Protein AF-0000000074131878 (afdb_homodimer)

pLDDT: mean 90.94, std 12.81, range [36.72, 98.31]

Organism: Ligilactobacillus salivarius (strain UCC118) (NCBI:txid362948)

Solvent-accessible surface area (backbone atoms only — not comparable to full-atom values): 10719 Å² total; per-residue (Å²): 132,52,59,47,59,54,50,38,50,52,52,47,41,67,74,37,56,35,89,86,75,57,22,94,39,43,47,77,48,36,30,20,75,87,69,31,37,69,89,40,92,80,37,44,59,39,38,58,31,38,38,36,41,32,48,60,86,25,32,39,36,41,37,54,77,47,84,53,35,26,43,45,35,51,51,81,36,42,49,43,93,44,28,40,59,51,16,49,50,44,23,52,50,26,43,33,58,48,70,50,73,66,104,132,54,57,48,60,54,51,38,50,53,52,49,41,67,74,40,59,34,92,76,77,56,24,92,38,41,46,79,49,36,32,20,75,86,68,32,36,68,88,40,93,79,37,46,61,39,39,59,31,36,39,37,41,33,49,60,86,25,35,39,37,42,36,54,77,47,84,54,34,25,44,45,35,53,51,82,38,42,49,44,93,44,27,41,59,51,16,49,51,46,22,52,51,27,42,32,59,48,69,49,73,66,104

Structure (mmCIF, N/CA/C/O backbone):
data_AF-0000000074131878-model_v1
#
loop_
_entity.id
_entity.type
_entity.pdbx_description
1 polymer 'Uncharacterized protein'
#
loop_
_atom_site.group_PDB
_atom_site.id
_atom_site.type_symbol
_atom_site.label_atom_id
_atom_site.label_alt_id
_atom_site.label_comp_id
_atom_site.label_asym_id
_atom_site.label_entity_id
_atom_site.label_seq_id
_atom_site.pdbx_PDB_ins_code
_atom_site.Cartn_x
_atom_site.Cartn_y
_atom_site.Cartn_z
_atom_site.occupancy
_atom_site.B_iso_or_equiv
_atom_site.auth_seq_id
_atom_site.auth_comp_id
_atom_site.auth_asym_id
_atom_site.auth_atom_id
_atom_site.pdbx_PDB_model_num
ATOM 1 N N . MET A 1 1 ? -4.234 20.703 16.328 1 75.81 1 MET A N 1
ATOM 2 C CA . MET A 1 1 ? -4.664 19.422 16.859 1 75.81 1 MET A CA 1
ATOM 3 C C . MET A 1 1 ? -4.516 18.312 15.812 1 75.81 1 MET A C 1
ATOM 5 O O . MET A 1 1 ? -4.844 18.516 14.648 1 75.81 1 MET A O 1
ATOM 9 N N . ASN A 1 2 ? -3.721 17.297 16 1 92.19 2 ASN A N 1
ATOM 10 C CA . ASN A 1 2 ? -3.383 16.203 15.094 1 92.19 2 ASN A CA 1
ATOM 11 C C . ASN A 1 2 ? -4.41 15.078 15.164 1 92.19 2 ASN A C 1
ATOM 13 O O . ASN A 1 2 ? -4.062 13.93 15.453 1 92.19 2 ASN A O 1
ATOM 17 N N . GLU A 1 3 ? -5.703 15.508 14.93 1 94.94 3 GLU A N 1
ATOM 18 C CA . GLU A 1 3 ? -6.848 14.625 15.141 1 94.94 3 GLU A CA 1
ATOM 19 C C . GLU A 1 3 ? -6.809 13.43 14.195 1 94.94 3 GLU A C 1
ATOM 21 O O . GLU A 1 3 ? -7.238 12.336 14.555 1 94.94 3 GLU A O 1
ATOM 26 N N . ASN A 1 4 ? -6.359 13.617 13.047 1 96.44 4 ASN A N 1
ATOM 27 C CA . ASN A 1 4 ? -6.32 12.531 12.078 1 96.44 4 ASN A CA 1
ATOM 28 C C . ASN A 1 4 ? -5.332 11.445 12.5 1 96.44 4 ASN A C 1
ATOM 30 O O . ASN A 1 4 ? -5.645 10.25 12.43 1 96.44 4 ASN A O 1
ATOM 34 N N . PHE A 1 5 ? -4.168 11.844 13.016 1 95.75 5 PHE A N 1
ATOM 35 C CA . PHE A 1 5 ? -3.197 10.875 13.516 1 95.75 5 PHE A CA 1
ATOM 36 C C . PHE A 1 5 ? -3.74 10.148 14.742 1 95.75 5 PHE A C 1
ATOM 38 O O . PHE A 1 5 ? -3.604 8.93 14.852 1 95.75 5 PHE A O 1
ATOM 45 N N . LEU A 1 6 ? -4.359 10.922 15.586 1 95.06 6 LEU A N 1
ATOM 46 C CA . LEU A 1 6 ? -4.934 10.305 16.766 1 95.06 6 LEU A CA 1
ATOM 47 C C . LEU A 1 6 ? -5.984 9.266 16.391 1 95.06 6 LEU A C 1
ATOM 49 O O . LEU A 1 6 ? -6.016 8.172 16.953 1 95.06 6 LEU A O 1
ATOM 53 N N . SER A 1 7 ? -6.809 9.562 15.453 1 95.69 7 SER A N 1
ATOM 54 C CA . SER A 1 7 ? -7.836 8.648 14.977 1 95.69 7 SER A CA 1
ATOM 55 C C . SER A 1 7 ? -7.219 7.43 14.297 1 95.69 7 SER A C 1
ATOM 57 O O . SER A 1 7 ? -7.711 6.309 14.453 1 95.69 7 SER A O 1
ATOM 59 N N . MET A 1 8 ? -6.172 7.676 13.547 1 95.44 8 MET A N 1
ATOM 60 C CA . MET A 1 8 ? -5.445 6.586 12.898 1 95.44 8 MET A CA 1
ATOM 61 C C . MET A 1 8 ? -4.922 5.59 13.93 1 95.44 8 MET A C 1
ATOM 63 O O . MET A 1 8 ? -5.156 4.387 13.812 1 95.44 8 MET A O 1
ATOM 67 N N . PHE A 1 9 ? -4.312 6.082 14.969 1 92.38 9 PHE A N 1
ATOM 68 C CA . PHE A 1 9 ? -3.736 5.227 16 1 92.38 9 PHE A CA 1
ATOM 69 C C . PHE A 1 9 ? -4.828 4.48 16.75 1 92.38 9 PHE A C 1
ATOM 71 O O . PHE A 1 9 ? -4.66 3.312 17.109 1 92.38 9 PHE A O 1
ATOM 78 N N . LYS A 1 10 ? -5.879 5.145 17 1 92.81 10 LYS A N 1
ATOM 79 C CA . LYS A 1 10 ? -7 4.504 17.672 1 92.81 10 LYS A CA 1
ATOM 80 C C . LYS A 1 10 ? -7.531 3.324 16.859 1 92.81 10 LYS A C 1
ATOM 82 O O . LYS A 1 10 ? -7.793 2.254 17.406 1 92.81 10 LYS A O 1
ATOM 87 N N . GLU A 1 11 ? -7.711 3.502 15.594 1 93.88 11 GLU A N 1
ATOM 88 C CA . GLU A 1 11 ? -8.195 2.42 14.75 1 93.88 11 GLU A CA 1
ATOM 89 C C . GLU A 1 11 ? -7.18 1.287 14.656 1 93.88 11 GLU A C 1
ATOM 91 O O . GLU A 1 11 ? -7.543 0.112 14.75 1 93.88 11 GLU A O 1
ATOM 96 N N . LEU A 1 12 ? -5.887 1.618 14.469 1 92.25 12 LEU A N 1
ATOM 97 C CA . LEU A 1 12 ? -4.84 0.604 14.398 1 92.25 12 LEU A CA 1
ATOM 98 C C . LEU A 1 12 ? -4.754 -0.176 15.711 1 92.25 12 LEU A C 1
ATOM 100 O O . LEU A 1 12 ? -4.633 -1.403 15.695 1 92.25 12 LEU A O 1
ATOM 104 N N . ASN A 1 13 ? -4.902 0.505 16.797 1 87.88 13 ASN A N 1
ATOM 105 C CA . ASN A 1 13 ? -4.832 -0.141 18.094 1 87.88 13 ASN A CA 1
ATOM 106 C C . ASN A 1 13 ? -6.012 -1.08 18.328 1 87.88 13 ASN A C 1
ATOM 108 O O . ASN A 1 13 ? -5.875 -2.115 18.984 1 87.88 13 ASN A O 1
ATOM 112 N N . ARG A 1 14 ? -7.086 -0.711 17.828 1 87.69 14 ARG A N 1
ATOM 113 C CA . ARG A 1 14 ? -8.266 -1.57 17.922 1 87.69 14 ARG A CA 1
ATOM 114 C C . ARG A 1 14 ? -8.078 -2.852 17.125 1 87.69 14 ARG A C 1
ATOM 116 O O . ARG A 1 14 ? -8.469 -3.932 17.562 1 87.69 14 ARG A O 1
ATOM 123 N N . LYS A 1 15 ? -7.504 -2.727 16.062 1 86.25 15 LYS A N 1
ATOM 124 C CA . LYS A 1 15 ? -7.344 -3.861 15.156 1 86.25 15 LYS A CA 1
ATOM 125 C C . LYS A 1 15 ? -6.141 -4.711 15.547 1 86.25 15 LYS A C 1
ATOM 127 O O . LYS A 1 15 ? -6.145 -5.93 15.352 1 86.25 15 LYS A O 1
ATOM 132 N N . TYR A 1 16 ? -5.223 -3.986 15.938 1 81.31 16 TYR A N 1
ATOM 133 C CA . TYR A 1 16 ? -3.975 -4.641 16.312 1 81.31 16 TYR A CA 1
ATOM 134 C C . TYR A 1 16 ? -3.631 -4.367 17.766 1 81.31 16 TYR A C 1
ATOM 136 O O . TYR A 1 16 ? -2.684 -3.631 18.062 1 81.31 16 TYR A O 1
ATOM 144 N N . PRO A 1 17 ? -4.496 -5 18.625 1 71.19 17 PRO A N 1
ATOM 145 C CA . PRO A 1 17 ? -4.305 -4.684 20.047 1 71.19 17 PRO A CA 1
ATOM 146 C C . PRO A 1 17 ? -2.979 -5.207 20.594 1 71.19 17 PRO A C 1
ATOM 148 O O . PRO A 1 17 ? -2.457 -6.211 20.094 1 71.19 17 PRO A O 1
ATOM 151 N N . ASP A 1 18 ? -2.018 -4.57 21 1 56.44 18 ASP A N 1
ATOM 152 C CA . ASP A 1 18 ? -0.806 -5.047 21.656 1 56.44 18 ASP A CA 1
ATOM 153 C C . ASP A 1 18 ? -1.145 -5.938 22.844 1 56.44 18 ASP A C 1
ATOM 155 O O . ASP A 1 18 ? -1.856 -5.512 23.766 1 56.44 18 ASP A O 1
ATOM 159 N N . ASP A 1 19 ? -1.306 -7.199 22.844 1 45.91 19 ASP A N 1
ATOM 160 C CA . ASP A 1 19 ? -1.073 -7.754 24.188 1 45.91 19 ASP A CA 1
ATOM 161 C C . ASP A 1 19 ? 0.065 -7.023 24.891 1 45.91 19 ASP A C 1
ATOM 163 O O . ASP A 1 19 ? 0.106 -6.973 26.125 1 45.91 19 ASP A O 1
ATOM 167 N N . TYR A 1 20 ? 1.394 -6.949 24.438 1 36.72 20 TYR A N 1
ATOM 168 C CA . TYR A 1 20 ? 2.553 -6.371 25.109 1 36.72 20 TYR A CA 1
ATOM 169 C C . TYR A 1 20 ? 2.916 -5.023 24.5 1 36.72 20 TYR A C 1
ATOM 171 O O . TYR A 1 20 ? 4.07 -4.797 24.125 1 36.72 20 TYR A O 1
ATOM 179 N N . GLY A 1 21 ? 2.051 -4.012 24.297 1 42.84 21 GLY A N 1
ATOM 180 C CA . GLY A 1 21 ? 2.201 -2.594 24.016 1 42.84 21 GLY A CA 1
ATOM 181 C C . GLY A 1 21 ? 2.184 -2.268 22.547 1 42.84 21 GLY A C 1
ATOM 182 O O . GLY A 1 21 ? 1.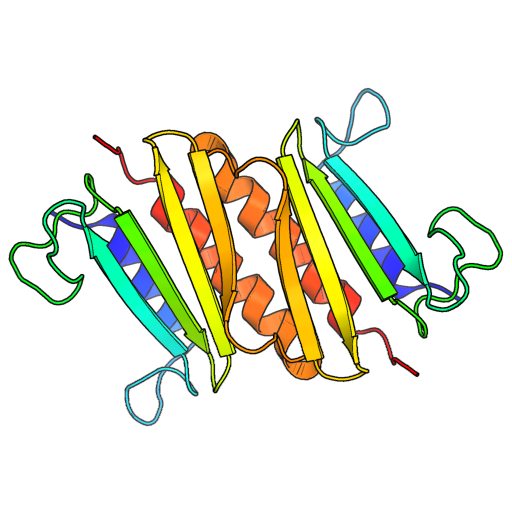524 -1.317 22.109 1 42.84 21 GLY A O 1
ATOM 183 N N . SER A 1 22 ? 3.318 -2.363 21.734 1 44.62 22 SER A N 1
ATOM 184 C CA . SER A 1 22 ? 3.475 -2.131 20.297 1 44.62 22 SER A CA 1
ATOM 185 C C . SER A 1 22 ? 2.801 -3.232 19.484 1 44.62 22 SER A C 1
ATOM 187 O O . SER A 1 22 ? 2.684 -4.367 19.953 1 44.62 22 SER A O 1
ATOM 189 N N . ILE A 1 23 ? 1.824 -3 18.641 1 50.06 23 ILE A N 1
ATOM 190 C CA . ILE A 1 23 ? 1.315 -3.965 17.672 1 50.06 23 ILE A CA 1
ATOM 191 C C . ILE A 1 23 ? 2.367 -5.043 17.422 1 50.06 23 ILE A C 1
ATOM 193 O O . ILE A 1 23 ? 3.561 -4.746 17.312 1 50.06 23 ILE A O 1
ATOM 197 N N . GLU A 1 24 ? 1.987 -6.469 17.438 1 56.16 24 GLU A N 1
ATOM 198 C CA . GLU A 1 24 ? 2.684 -7.641 16.906 1 56.16 24 GLU A CA 1
ATOM 199 C C . GLU A 1 24 ? 3.762 -7.242 15.906 1 56.16 24 GLU A C 1
ATOM 201 O O . GLU A 1 24 ? 3.93 -7.895 14.875 1 56.16 24 GLU A O 1
ATOM 206 N N . GLY A 1 25 ? 4.359 -6.027 16.328 1 75.69 25 GLY A N 1
ATOM 207 C CA . GLY A 1 25 ? 5.441 -5.637 15.445 1 75.69 25 GLY A CA 1
ATOM 208 C C . GLY A 1 25 ? 5.082 -4.465 14.547 1 75.69 25 GLY A C 1
ATOM 209 O O . GLY A 1 25 ? 5.809 -4.152 13.602 1 75.69 25 GLY A O 1
ATOM 210 N N . LEU A 1 26 ? 3.832 -3.775 14.898 1 90.31 26 LEU A N 1
ATOM 211 C CA . LEU A 1 26 ? 3.432 -2.623 14.102 1 90.31 26 LEU A CA 1
ATOM 212 C C . LEU A 1 26 ? 3.809 -1.321 14.797 1 90.31 26 LEU A C 1
ATOM 214 O O . LEU A 1 26 ? 3.488 -1.126 15.977 1 90.31 26 LEU A O 1
ATOM 218 N N . ARG A 1 27 ? 4.52 -0.474 14.18 1 90.5 27 ARG A N 1
ATOM 219 C CA . ARG A 1 27 ? 4.879 0.868 14.625 1 90.5 27 ARG A CA 1
ATOM 220 C C . ARG A 1 27 ? 4.789 1.87 13.477 1 90.5 27 ARG A C 1
ATOM 222 O O . ARG A 1 27 ? 5.148 1.557 12.344 1 90.5 27 ARG A O 1
ATOM 229 N N . ILE A 1 28 ? 4.219 3.004 13.789 1 92.56 28 ILE A N 1
ATOM 230 C CA . ILE A 1 28 ? 4.164 4.086 12.812 1 92.56 28 ILE A CA 1
ATOM 231 C C . ILE A 1 28 ? 4.949 5.289 13.336 1 92.56 28 ILE A C 1
ATOM 233 O O . ILE A 1 28 ? 4.785 5.691 14.492 1 92.56 28 ILE A O 1
ATOM 237 N N . ASP A 1 29 ? 5.824 5.773 12.508 1 94.69 29 ASP A N 1
ATOM 238 C CA . ASP A 1 29 ? 6.531 7.023 12.766 1 94.69 29 ASP A CA 1
ATOM 239 C C . ASP A 1 29 ? 6.23 8.062 11.688 1 94.69 29 ASP A C 1
ATOM 241 O O . ASP A 1 29 ? 6.18 7.73 10.5 1 94.69 29 ASP A O 1
ATOM 245 N N . ALA A 1 30 ? 5.996 9.273 12.18 1 97.38 30 ALA A N 1
ATOM 246 C CA . ALA A 1 30 ? 5.781 10.352 11.219 1 97.38 30 ALA A CA 1
ATOM 247 C C . ALA A 1 30 ? 6.609 11.586 11.586 1 97.38 30 ALA A C 1
ATOM 249 O O . ALA A 1 30 ? 6.895 11.82 12.758 1 97.38 30 ALA A O 1
ATOM 250 N N . VAL A 1 31 ? 7.02 12.281 10.617 1 98.19 31 VAL A N 1
ATOM 251 C CA . VAL A 1 31 ? 7.754 13.531 10.781 1 98.19 31 VAL A CA 1
ATOM 252 C C . VAL A 1 31 ? 7.082 14.641 9.969 1 98.19 31 VAL A C 1
ATOM 254 O O . VAL A 1 31 ? 6.59 14.391 8.859 1 98.19 31 VAL A O 1
ATOM 257 N N . ASP A 1 32 ? 7.027 15.812 10.5 1 98.06 32 ASP A N 1
ATOM 258 C CA . ASP A 1 32 ? 6.473 16.938 9.75 1 98.06 32 ASP A CA 1
ATOM 259 C C . ASP A 1 32 ? 7.578 17.734 9.07 1 98.06 32 ASP A C 1
ATOM 261 O O . ASP A 1 32 ? 8.758 17.406 9.188 1 98.06 32 ASP A 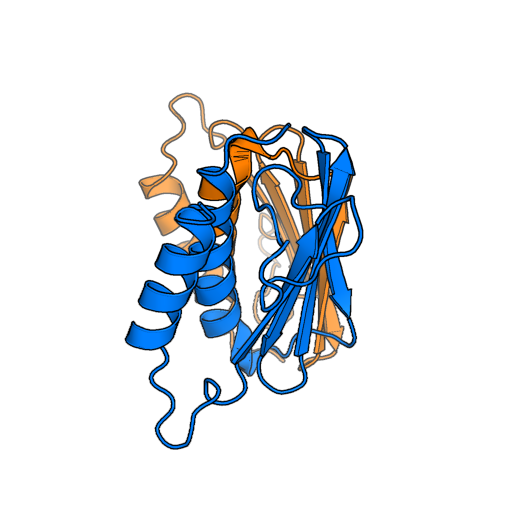O 1
ATOM 265 N N . LEU A 1 33 ? 7.262 18.766 8.273 1 97.94 33 LEU A N 1
ATOM 266 C CA . LEU A 1 33 ? 8.203 19.531 7.453 1 97.94 33 LEU A CA 1
ATOM 267 C C . LEU A 1 33 ? 9.18 20.312 8.328 1 97.94 33 LEU A C 1
ATOM 269 O O . LEU A 1 33 ? 10.211 20.781 7.84 1 97.94 33 LEU A O 1
ATOM 273 N N . LYS A 1 34 ? 8.93 20.484 9.57 1 98 34 LYS A N 1
ATOM 274 C CA . LYS A 1 34 ? 9.805 21.203 10.492 1 98 34 LYS A CA 1
ATOM 275 C C . LYS A 1 34 ? 10.734 20.234 11.234 1 98 34 LYS A C 1
ATOM 277 O O . LYS A 1 34 ? 11.578 20.672 12.023 1 98 34 LYS A O 1
ATOM 282 N N . GLY A 1 35 ? 10.531 18.953 11.117 1 97.44 35 GLY A N 1
ATOM 283 C CA . GLY A 1 35 ? 11.391 17.938 11.719 1 97.44 35 GLY A CA 1
ATOM 284 C C . GLY A 1 35 ? 10.852 17.406 13.031 1 97.44 35 GLY A C 1
ATOM 285 O O . GLY A 1 35 ? 11.555 16.688 13.75 1 97.44 35 GLY A O 1
ATOM 286 N N . ASN A 1 36 ? 9.625 17.734 13.352 1 98.06 36 ASN A N 1
ATOM 287 C CA . ASN A 1 36 ? 9.016 17.203 14.57 1 98.06 36 ASN A CA 1
ATOM 288 C C . ASN A 1 36 ? 8.422 15.812 14.328 1 98.06 36 ASN A C 1
ATOM 290 O O . ASN A 1 36 ? 7.742 15.586 13.328 1 98.06 36 ASN A O 1
ATOM 294 N N . TYR A 1 37 ? 8.695 14.961 15.25 1 97.06 37 TYR A N 1
ATOM 295 C CA . TYR A 1 37 ? 8.141 13.609 15.188 1 97.06 37 TYR A CA 1
ATOM 296 C C . TYR A 1 37 ? 6.73 13.57 15.773 1 97.06 37 TYR A C 1
ATOM 298 O O . TYR A 1 37 ? 6.348 14.461 16.531 1 97.06 37 TYR A O 1
ATOM 306 N N . ASP A 1 38 ? 5.949 12.484 15.391 1 94.56 38 ASP A N 1
ATOM 307 C CA . ASP A 1 38 ? 4.535 12.391 15.727 1 94.56 38 ASP A CA 1
ATOM 308 C C . ASP A 1 38 ? 4.34 12.25 17.234 1 94.56 38 ASP A C 1
ATOM 310 O O . ASP A 1 38 ? 3.238 12.477 17.75 1 94.56 38 ASP A O 1
ATOM 314 N N . ASP A 1 39 ? 5.336 11.891 17.953 1 91.31 39 ASP A N 1
ATOM 315 C CA . ASP A 1 39 ? 5.219 11.773 19.406 1 91.31 39 ASP A CA 1
ATOM 316 C C . ASP A 1 39 ? 5.703 13.047 20.094 1 91.31 39 ASP A C 1
ATOM 318 O O . ASP A 1 39 ? 5.664 13.141 21.328 1 91.31 39 ASP A O 1
ATOM 322 N N . ASP A 1 40 ? 6.125 14.008 19.297 1 93.56 40 ASP A N 1
ATOM 323 C CA . ASP A 1 40 ? 6.508 15.328 19.7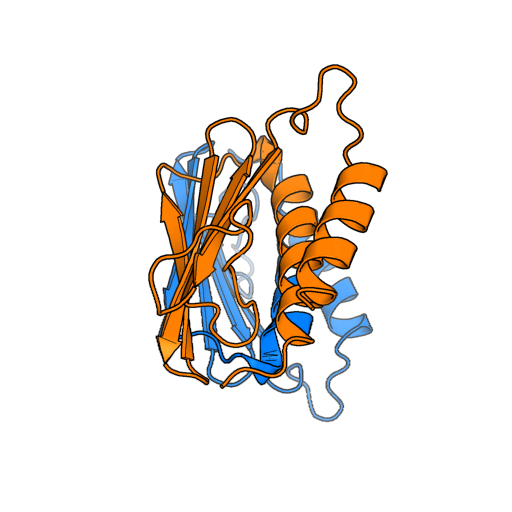97 1 93.56 40 ASP A CA 1
ATOM 324 C C . ASP A 1 40 ? 5.289 16.234 19.938 1 93.56 40 ASP A C 1
ATOM 326 O O . ASP A 1 40 ? 4.41 16.25 19.078 1 93.56 40 ASP A O 1
ATOM 330 N N . ASP A 1 41 ? 5.266 17.172 20.969 1 94.75 41 ASP A N 1
ATOM 331 C CA . ASP A 1 41 ? 4.188 18.125 21.203 1 94.75 41 ASP A CA 1
ATOM 332 C C . ASP A 1 41 ? 4.086 19.141 20.062 1 94.75 41 ASP A C 1
ATOM 334 O O . ASP A 1 41 ? 3.02 19.703 19.828 1 94.75 41 ASP A O 1
ATOM 338 N N . LYS A 1 42 ? 5.176 19.328 19.422 1 97.38 42 LYS A N 1
ATOM 339 C CA . LYS A 1 42 ? 5.219 20.359 18.391 1 97.38 42 LYS A CA 1
ATOM 340 C C . LYS A 1 42 ? 4.824 19.781 17.031 1 97.38 42 LYS A C 1
ATOM 342 O O . LYS A 1 42 ? 4.723 20.531 16.047 1 97.38 42 LYS A O 1
ATOM 347 N N . PHE A 1 43 ? 4.555 18.5 16.906 1 97.38 43 PHE A N 1
ATOM 348 C CA . PHE A 1 43 ? 4.156 17.875 15.648 1 97.38 43 PHE A CA 1
ATOM 349 C C . PHE A 1 43 ? 2.877 18.5 15.109 1 97.38 43 PHE A C 1
ATOM 351 O O . PHE A 1 43 ? 1.926 18.734 15.859 1 97.38 43 PHE A O 1
ATOM 358 N N . ASP A 1 44 ? 2.873 18.797 13.797 1 97.81 44 ASP A N 1
ATOM 359 C CA . ASP A 1 44 ? 1.737 19.359 13.07 1 97.81 44 ASP A CA 1
ATOM 360 C C . ASP A 1 44 ? 1.378 18.5 11.867 1 97.81 44 ASP A C 1
ATOM 362 O O . ASP A 1 44 ? 2.084 18.516 10.852 1 97.81 44 ASP A O 1
ATOM 366 N N . GLU A 1 45 ? 0.328 17.734 11.891 1 97.88 45 GLU A N 1
ATOM 367 C CA . GLU A 1 45 ? -0.028 16.812 10.82 1 97.88 45 GLU A CA 1
ATOM 368 C C . GLU A 1 45 ? -0.287 17.547 9.508 1 97.88 45 GLU A C 1
ATOM 370 O O . GLU A 1 45 ? -0.192 16.953 8.43 1 97.88 45 GLU A O 1
ATOM 375 N N . THR A 1 46 ? -0.729 18.875 9.562 1 97.94 46 THR A N 1
ATOM 376 C CA . THR A 1 46 ? -0.978 19.609 8.336 1 97.94 46 THR A CA 1
ATOM 377 C C . THR A 1 46 ? 0.321 19.828 7.562 1 97.94 46 THR A C 1
ATOM 379 O O . THR A 1 46 ? 0.296 20.172 6.379 1 97.94 46 THR A O 1
ATOM 382 N N . LEU A 1 47 ? 1.477 19.594 8.211 1 98.12 47 LEU A N 1
ATOM 383 C CA . LEU A 1 47 ? 2.801 19.719 7.613 1 98.12 47 LEU A CA 1
ATOM 384 C C . LEU A 1 47 ? 3.449 18.344 7.449 1 98.12 47 LEU A C 1
ATOM 386 O O . LEU A 1 47 ? 4.676 18.234 7.453 1 98.12 47 LEU A O 1
ATOM 390 N N . LEU A 1 48 ? 2.662 17.297 7.395 1 98.31 48 LEU A N 1
ATOM 391 C CA . LEU A 1 48 ? 3.197 15.945 7.285 1 98.31 48 LEU A CA 1
ATOM 392 C C . LEU A 1 48 ? 4.203 15.852 6.141 1 98.31 48 LEU A C 1
ATOM 394 O O . LEU A 1 48 ? 3.918 16.281 5.023 1 98.31 48 LEU A O 1
ATOM 398 N N . ASP A 1 49 ? 5.34 15.297 6.426 1 98.31 49 ASP A N 1
ATOM 399 C CA . ASP A 1 49 ? 6.422 15.164 5.453 1 98.31 49 ASP A CA 1
ATOM 400 C C . ASP A 1 49 ? 6.668 13.703 5.094 1 98.31 49 ASP A C 1
ATOM 402 O O . ASP A 1 49 ? 6.824 13.367 3.92 1 98.31 49 ASP A O 1
ATOM 406 N N . LYS A 1 50 ? 6.719 12.898 6.039 1 97.88 50 LYS A N 1
ATOM 407 C CA . LYS A 1 50 ? 7.074 11.492 5.863 1 97.88 50 LYS A CA 1
ATOM 408 C C . LYS A 1 50 ? 6.379 10.609 6.895 1 97.88 50 LYS A C 1
ATOM 410 O O . LYS A 1 50 ? 6.273 10.984 8.062 1 97.88 50 LYS A O 1
ATOM 415 N N . LEU A 1 51 ? 5.906 9.492 6.418 1 97.5 51 LEU A N 1
ATOM 416 C CA . LEU A 1 51 ? 5.348 8.445 7.262 1 97.5 51 LEU A CA 1
ATOM 417 C C . LEU A 1 51 ? 6.074 7.121 7.039 1 97.5 51 LEU A C 1
ATOM 419 O O . LEU A 1 51 ? 6.309 6.723 5.895 1 97.5 51 LEU A O 1
ATOM 423 N N . ARG A 1 52 ? 6.512 6.457 8.125 1 95.88 52 ARG A N 1
ATOM 424 C CA . ARG A 1 52 ? 7.102 5.121 8.086 1 95.88 52 ARG A CA 1
ATOM 425 C C . ARG A 1 52 ? 6.238 4.117 8.844 1 95.88 52 ARG A C 1
ATOM 427 O O . ARG A 1 52 ? 5.848 4.363 9.984 1 95.88 52 ARG A O 1
ATOM 434 N N . ILE A 1 53 ? 5.91 3.072 8.172 1 94.88 53 ILE A N 1
ATOM 435 C CA . ILE A 1 53 ? 5.152 1.966 8.742 1 94.88 53 ILE A CA 1
ATOM 436 C C . ILE A 1 53 ? 6.078 0.774 8.977 1 94.88 53 ILE A C 1
ATOM 438 O O . ILE A 1 53 ? 6.656 0.233 8.031 1 94.88 53 ILE A O 1
ATOM 442 N N . TYR A 1 54 ? 6.258 0.461 10.203 1 93 54 TYR A N 1
ATOM 443 C CA . TYR A 1 54 ? 6.988 -0.739 10.594 1 93 54 TYR A CA 1
ATOM 444 C C . TYR A 1 54 ? 6.031 -1.875 10.938 1 93 54 TYR A C 1
ATOM 446 O O . TYR A 1 54 ? 5.156 -1.724 11.797 1 93 54 TYR A O 1
ATOM 454 N N . TYR A 1 55 ? 6.156 -2.945 10.281 1 91.81 55 TYR A N 1
ATOM 455 C CA . TYR A 1 55 ? 5.398 -4.156 10.578 1 91.81 55 TYR A CA 1
ATOM 456 C C . TYR A 1 55 ? 6.305 -5.379 10.57 1 91.81 55 TYR A C 1
ATOM 458 O O . TYR A 1 55 ? 6.801 -5.785 9.516 1 91.81 55 TYR A O 1
ATOM 466 N N . LYS A 1 56 ? 6.441 -5.918 11.805 1 88.56 56 LYS A N 1
ATOM 467 C CA . LYS A 1 56 ? 7.469 -6.941 11.992 1 88.56 56 LYS A CA 1
ATOM 468 C C . LYS A 1 56 ? 8.836 -6.441 11.523 1 88.56 56 LYS A C 1
ATOM 470 O O . LYS A 1 56 ? 9.344 -5.441 12.031 1 88.56 56 LYS A O 1
ATOM 475 N N . GLU A 1 57 ? 9.562 -6.922 10.609 1 88 57 GLU A N 1
ATOM 476 C CA . GLU A 1 57 ? 10.875 -6.473 10.141 1 88 57 GLU A CA 1
ATOM 477 C C . GLU A 1 57 ? 10.758 -5.734 8.812 1 88 57 GLU A C 1
ATOM 479 O O . GLU A 1 57 ? 11.766 -5.379 8.203 1 88 57 GLU A O 1
ATOM 484 N N . GLN A 1 58 ? 9.516 -5.457 8.461 1 93.12 58 GLN A N 1
ATOM 485 C CA . GLN A 1 58 ? 9.258 -4.781 7.191 1 93.12 58 GLN A CA 1
ATOM 486 C C . GLN A 1 58 ? 9.039 -3.285 7.402 1 93.12 58 GLN A C 1
ATOM 488 O O . GLN A 1 58 ? 8.516 -2.869 8.438 1 93.12 58 GLN A O 1
ATOM 493 N N . ILE A 1 59 ? 9.508 -2.473 6.406 1 95.31 59 ILE A N 1
ATOM 494 C CA . ILE A 1 59 ? 9.344 -1.026 6.5 1 95.31 59 ILE A CA 1
ATOM 495 C C . ILE A 1 59 ? 8.766 -0.488 5.195 1 95.31 59 ILE A C 1
ATOM 497 O O . ILE A 1 59 ? 9.312 -0.736 4.117 1 95.31 59 ILE A O 1
ATOM 501 N N . ILE A 1 60 ? 7.648 0.209 5.277 1 96.56 60 ILE A N 1
ATOM 502 C CA . ILE A 1 60 ? 7.09 0.957 4.16 1 96.56 60 ILE A CA 1
ATOM 503 C C . ILE A 1 60 ? 7.129 2.453 4.465 1 96.56 60 ILE A C 1
ATOM 505 O O . ILE A 1 60 ? 6.734 2.881 5.551 1 96.56 60 ILE A O 1
ATOM 509 N N . THR A 1 61 ? 7.637 3.178 3.496 1 96.94 61 THR A N 1
ATOM 510 C CA . THR A 1 61 ? 7.73 4.621 3.674 1 96.94 61 THR A CA 1
ATOM 511 C C . THR A 1 61 ? 6.852 5.348 2.658 1 96.94 61 THR A C 1
ATOM 513 O O . THR A 1 61 ? 6.82 4.98 1.481 1 96.94 61 THR A O 1
ATOM 516 N N . ILE A 1 62 ? 6.094 6.293 3.098 1 97.25 62 ILE A N 1
ATOM 517 C CA . ILE A 1 62 ? 5.344 7.238 2.275 1 97.25 62 ILE A CA 1
ATOM 518 C C . ILE A 1 62 ? 5.887 8.648 2.484 1 97.25 62 ILE A C 1
ATOM 520 O O . ILE A 1 62 ? 5.844 9.18 3.598 1 97.25 62 ILE A O 1
ATOM 524 N N . THR A 1 63 ? 6.422 9.195 1.412 1 97.81 63 THR A N 1
ATOM 525 C CA . THR A 1 63 ? 7.172 10.438 1.541 1 97.81 63 THR A CA 1
ATOM 526 C C . THR A 1 63 ? 6.562 11.531 0.665 1 97.81 63 THR A C 1
ATOM 528 O O . THR A 1 63 ? 6.246 11.297 -0.501 1 97.81 63 THR A O 1
ATOM 531 N N . ARG A 1 64 ? 6.508 12.688 1.195 1 97.62 64 ARG A N 1
ATOM 532 C CA . ARG A 1 64 ? 6.008 13.867 0.493 1 97.62 64 ARG A CA 1
ATOM 533 C C . ARG A 1 64 ? 7.066 14.438 -0.446 1 97.62 64 ARG A C 1
ATOM 535 O O . ARG A 1 64 ? 8.172 14.766 -0.015 1 97.62 64 ARG A O 1
ATOM 542 N N . TYR A 1 65 ? 6.812 14.484 -1.704 1 96.56 65 TYR A N 1
ATOM 543 C CA . TYR A 1 65 ? 7.637 15.219 -2.664 1 96.56 65 TYR A CA 1
ATOM 544 C C . TYR A 1 65 ? 7.215 16.672 -2.748 1 96.56 65 TYR A C 1
ATOM 546 O O . TYR A 1 65 ? 8.047 17.578 -2.652 1 96.56 65 TYR A O 1
ATOM 554 N N . ASP A 1 66 ? 5.938 16.859 -2.809 1 94.31 66 ASP A N 1
ATOM 555 C CA . ASP A 1 66 ? 5.273 18.141 -2.629 1 94.31 66 ASP A CA 1
ATOM 556 C C . ASP A 1 66 ? 3.848 17.953 -2.113 1 94.31 66 ASP A C 1
ATOM 558 O O . ASP A 1 66 ? 3.463 16.859 -1.712 1 94.31 66 ASP A O 1
ATOM 562 N N . ARG A 1 67 ? 3.119 19.031 -2.035 1 94 67 ARG A N 1
ATOM 563 C CA . ARG A 1 67 ? 1.826 19 -1.359 1 94 67 ARG A CA 1
ATOM 564 C C . ARG A 1 67 ? 0.927 17.922 -1.966 1 94 67 ARG A C 1
ATOM 566 O O . ARG A 1 67 ? 0.203 17.234 -1.246 1 94 67 ARG A O 1
ATOM 573 N N . ASP A 1 68 ? 0.963 17.703 -3.273 1 95.12 68 ASP A N 1
ATOM 574 C CA . ASP A 1 68 ? 0.01 16.859 -3.977 1 95.12 68 ASP A CA 1
ATOM 575 C C . ASP A 1 68 ? 0.656 15.539 -4.391 1 95.12 68 ASP A C 1
ATOM 577 O O . ASP A 1 68 ? -0.041 14.578 -4.723 1 95.12 68 ASP A O 1
ATOM 581 N N . ASN A 1 69 ? 2.002 15.469 -4.41 1 96.75 69 ASN A N 1
ATOM 582 C CA . ASN A 1 69 ? 2.73 14.328 -4.949 1 96.75 69 ASN A CA 1
ATOM 583 C C . ASN A 1 69 ? 3.518 13.602 -3.859 1 96.75 69 ASN A C 1
ATOM 585 O O . ASN A 1 69 ? 4.309 14.219 -3.146 1 96.75 69 ASN A O 1
ATOM 589 N N . TRP A 1 70 ? 3.305 12.312 -3.82 1 97.62 70 TRP A N 1
ATOM 590 C CA . TRP A 1 70 ? 3.908 11.492 -2.775 1 97.62 70 TRP A CA 1
ATOM 591 C C . TRP A 1 70 ? 4.539 10.234 -3.363 1 97.62 70 TRP A C 1
ATOM 593 O O . TRP A 1 70 ? 4.191 9.82 -4.473 1 97.62 70 TRP A O 1
ATOM 603 N N . GLU A 1 71 ? 5.492 9.664 -2.6 1 96.88 71 GLU A N 1
ATOM 604 C CA . GLU A 1 71 ? 6.176 8.438 -3 1 96.88 71 GLU A CA 1
ATOM 605 C C . GLU A 1 71 ? 5.969 7.328 -1.972 1 96.88 71 GLU A C 1
ATOM 607 O O . GLU A 1 71 ? 5.965 7.586 -0.767 1 96.88 71 GLU A O 1
ATOM 612 N N . ILE A 1 72 ? 5.77 6.117 -2.455 1 96.62 72 ILE A N 1
ATOM 613 C CA . ILE A 1 72 ? 5.711 4.941 -1.594 1 96.62 72 ILE A CA 1
ATOM 614 C C . ILE A 1 72 ? 6.836 3.973 -1.967 1 96.62 72 ILE A C 1
ATOM 616 O O . ILE A 1 72 ? 7.074 3.717 -3.148 1 96.62 72 ILE A O 1
ATOM 620 N N . GLU A 1 73 ? 7.559 3.51 -0.956 1 94.44 73 GLU A N 1
ATOM 621 C CA . GLU A 1 73 ? 8.625 2.529 -1.152 1 94.44 73 GLU A CA 1
ATOM 622 C C . GLU A 1 73 ? 8.797 1.646 0.08 1 94.44 73 GLU A C 1
ATOM 624 O O . GLU A 1 73 ? 8.453 2.051 1.193 1 94.44 73 GLU A O 1
ATOM 629 N N . ASP A 1 74 ? 9.195 0.5 -0.158 1 92.12 74 ASP A N 1
ATOM 630 C CA . ASP A 1 74 ? 9.602 -0.341 0.963 1 92.12 74 ASP A CA 1
ATOM 631 C C . ASP A 1 74 ? 11.109 -0.263 1.188 1 92.12 74 ASP A C 1
ATOM 633 O O . ASP A 1 74 ? 11.852 0.177 0.308 1 92.12 74 ASP A O 1
ATOM 637 N N . TYR A 1 75 ? 11.312 -0.529 2.553 1 83.31 75 TYR A N 1
ATOM 638 C CA . TYR A 1 75 ? 12.727 -0.671 2.898 1 83.31 75 TYR A CA 1
ATOM 639 C C . TYR A 1 75 ? 13.023 -2.078 3.402 1 83.31 75 TYR A C 1
ATOM 641 O O . TYR A 1 75 ? 12.445 -2.523 4.398 1 83.31 75 TYR A O 1
ATOM 649 N N . ALA A 1 76 ? 13.625 -3.043 2.65 1 81.94 76 ALA A N 1
ATOM 650 C CA . ALA A 1 76 ? 14.102 -4.371 3.035 1 81.94 76 ALA A CA 1
ATOM 651 C C . ALA A 1 76 ? 13.102 -5.449 2.629 1 81.94 76 ALA A C 1
ATOM 653 O O . ALA A 1 76 ? 12.898 -6.422 3.357 1 81.94 76 ALA A O 1
ATOM 654 N N . TYR A 1 77 ? 12.281 -5.215 1.734 1 91.5 77 TYR A N 1
ATOM 655 C CA . TYR A 1 77 ? 11.383 -6.176 1.11 1 91.5 77 TYR A CA 1
ATOM 656 C C . TYR A 1 77 ? 10.133 -6.383 1.961 1 91.5 77 TYR A C 1
ATOM 658 O O . TYR A 1 77 ? 10.18 -6.25 3.186 1 91.5 77 TYR A O 1
ATOM 666 N N . LEU A 1 78 ? 9.062 -6.684 1.326 1 96.5 78 LEU A N 1
ATOM 667 C CA . LEU A 1 78 ? 7.812 -7.141 1.93 1 96.5 78 LEU A CA 1
ATOM 668 C C . LEU A 1 78 ? 7.719 -8.664 1.899 1 96.5 78 LEU A C 1
ATOM 670 O O . LEU A 1 78 ? 8.039 -9.289 0.886 1 96.5 78 LEU A O 1
ATOM 674 N N . LYS A 1 79 ? 7.359 -9.203 3.021 1 96 79 LYS A N 1
ATOM 675 C CA . LYS A 1 79 ? 7.18 -10.656 3.078 1 96 79 LYS A CA 1
ATOM 676 C C . LYS A 1 79 ? 5.824 -11.062 2.512 1 96 79 LYS A C 1
ATOM 678 O O . LYS A 1 79 ? 4.793 -10.508 2.895 1 96 79 LYS A O 1
ATOM 683 N N . PHE A 1 80 ? 5.855 -12.047 1.698 1 96.44 80 PHE A N 1
ATOM 684 C CA . PHE A 1 80 ? 4.648 -12.508 1.022 1 96.44 80 PHE A CA 1
ATOM 685 C C . PHE A 1 80 ? 3.59 -12.93 2.033 1 96.44 80 PHE A C 1
ATOM 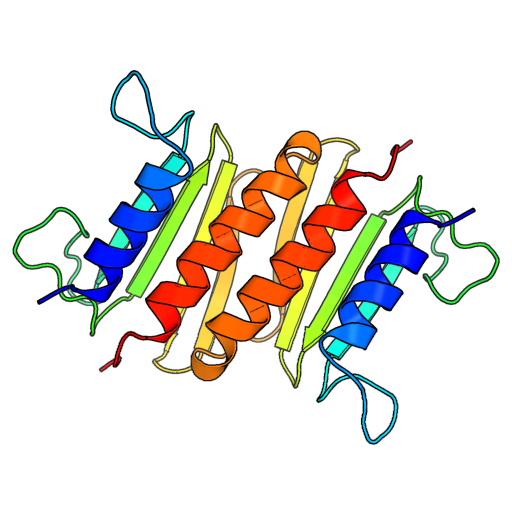687 O O . PHE A 1 80 ? 2.408 -12.617 1.871 1 96.44 80 PHE A O 1
ATOM 694 N N . GLU A 1 81 ? 4.02 -13.602 3.061 1 94.69 81 GLU A N 1
ATOM 695 C CA . GLU A 1 81 ? 3.109 -14.141 4.07 1 94.69 81 GLU A CA 1
ATOM 696 C C . GLU A 1 81 ? 2.369 -13.023 4.797 1 94.69 81 GLU A C 1
ATOM 698 O O . GLU A 1 81 ? 1.336 -13.258 5.426 1 94.69 81 GLU A O 1
ATOM 703 N N . ASP A 1 82 ? 2.83 -11.82 4.656 1 94.12 82 ASP A N 1
ATOM 704 C CA . ASP A 1 82 ? 2.252 -10.711 5.406 1 94.12 82 ASP A CA 1
ATOM 705 C C . ASP A 1 82 ? 1.459 -9.781 4.488 1 94.12 82 ASP A C 1
ATOM 707 O O . ASP A 1 82 ? 0.961 -8.742 4.93 1 94.12 82 ASP A O 1
ATOM 711 N N . PHE A 1 83 ? 1.279 -10.055 3.219 1 96.25 83 PHE A N 1
ATOM 712 C CA . PHE A 1 83 ? 0.629 -9.195 2.234 1 96.25 83 PHE A CA 1
ATOM 713 C C . PHE A 1 83 ? -0.761 -8.789 2.707 1 96.25 83 PHE A C 1
ATOM 715 O O . PHE A 1 83 ? -1.129 -7.613 2.625 1 96.25 83 PHE A O 1
ATOM 722 N N . ARG A 1 84 ? -1.447 -9.703 3.213 1 95.38 84 ARG A N 1
ATOM 723 C CA . ARG A 1 84 ? -2.816 -9.414 3.627 1 95.38 84 ARG A CA 1
ATOM 724 C C . ARG A 1 84 ? -2.842 -8.359 4.727 1 95.38 84 ARG A C 1
ATOM 726 O O . ARG A 1 84 ? -3.592 -7.383 4.637 1 95.38 84 ARG A O 1
ATOM 733 N N . GLU A 1 85 ? -2.039 -8.539 5.672 1 94.38 85 GLU A N 1
ATOM 734 C CA . GLU A 1 85 ? -2.012 -7.609 6.801 1 94.38 85 GLU A CA 1
ATOM 735 C C . GLU A 1 85 ? -1.437 -6.258 6.391 1 94.38 85 GLU A C 1
ATOM 737 O O . GLU A 1 85 ? -1.951 -5.211 6.789 1 94.38 85 GLU A O 1
ATOM 742 N N . ILE A 1 86 ? -0.418 -6.297 5.578 1 94.94 86 ILE A N 1
ATOM 743 C CA . ILE A 1 86 ? 0.184 -5.059 5.098 1 94.94 86 ILE A CA 1
ATOM 744 C C . ILE A 1 86 ? -0.84 -4.266 4.293 1 94.94 86 ILE A C 1
ATOM 746 O O . ILE A 1 86 ? -0.956 -3.049 4.449 1 94.94 86 ILE A O 1
ATOM 750 N N . GLY A 1 87 ? -1.574 -4.941 3.453 1 96.44 87 GLY A N 1
ATOM 751 C CA . GLY A 1 87 ? -2.631 -4.277 2.705 1 96.44 87 GLY A CA 1
ATOM 752 C C . GLY A 1 87 ? -3.656 -3.6 3.594 1 96.44 87 GLY A C 1
ATOM 753 O O . GLY A 1 87 ? -4.078 -2.475 3.318 1 96.44 87 GLY A O 1
ATOM 754 N N . LYS A 1 88 ? -4.059 -4.203 4.672 1 95.94 88 LYS A N 1
ATOM 755 C CA . LYS A 1 88 ? -5.008 -3.633 5.617 1 95.94 88 LYS A CA 1
ATOM 756 C C . LYS A 1 88 ? -4.43 -2.395 6.301 1 95.94 88 LYS A C 1
ATOM 758 O O . LYS A 1 88 ? -5.117 -1.382 6.445 1 95.94 88 LYS A O 1
ATOM 763 N N . ILE A 1 89 ? -3.217 -2.572 6.723 1 95.31 89 ILE A N 1
ATOM 764 C CA . ILE A 1 89 ? -2.549 -1.484 7.43 1 95.31 89 ILE A CA 1
ATOM 765 C C . ILE A 1 89 ? -2.441 -0.264 6.52 1 95.31 89 ILE A C 1
ATOM 767 O O . ILE A 1 89 ? -2.809 0.846 6.91 1 95.31 89 ILE A O 1
ATOM 771 N N . LEU A 1 90 ? -2.016 -0.466 5.293 1 97.44 90 LEU A N 1
ATOM 772 C CA . LEU A 1 90 ? -1.904 0.624 4.328 1 97.44 90 LEU A CA 1
ATOM 773 C C . LEU A 1 90 ? -3.258 1.292 4.105 1 97.44 90 LEU A C 1
ATOM 775 O O . LEU A 1 90 ? -3.342 2.52 4.027 1 97.44 90 LEU A O 1
ATOM 779 N N . SER A 1 91 ? -4.234 0.483 4.055 1 97.38 91 SER A N 1
ATOM 780 C CA . SER A 1 91 ? -5.574 1.015 3.832 1 97.38 91 SER A CA 1
ATOM 781 C C . SER A 1 91 ? -6.008 1.92 4.98 1 97.38 91 SER A C 1
ATOM 783 O O . SER A 1 91 ? -6.562 2.996 4.75 1 97.38 91 SER A O 1
ATOM 785 N N . ILE A 1 92 ? -5.789 1.517 6.164 1 96.88 92 ILE A N 1
ATOM 786 C CA . ILE A 1 92 ? -6.152 2.309 7.332 1 96.88 92 ILE A CA 1
ATOM 787 C C . ILE A 1 92 ? -5.336 3.6 7.359 1 96.88 92 ILE A C 1
ATOM 789 O O . ILE A 1 92 ? -5.887 4.688 7.535 1 96.88 92 ILE A O 1
ATOM 793 N N . VAL A 1 93 ? -4.035 3.471 7.156 1 97.19 93 VAL A N 1
ATOM 794 C CA . VAL A 1 93 ? -3.131 4.613 7.227 1 97.19 93 VAL A CA 1
ATOM 795 C C . VAL A 1 93 ? -3.506 5.637 6.156 1 97.19 93 VAL A C 1
ATOM 797 O O . VAL A 1 93 ? -3.736 6.809 6.461 1 97.19 93 VAL A O 1
ATOM 800 N N . MET A 1 94 ? -3.65 5.207 4.949 1 97.81 94 MET A N 1
ATOM 801 C CA . MET A 1 94 ? -3.926 6.102 3.828 1 97.81 94 MET A CA 1
ATOM 802 C C . MET A 1 94 ? -5.312 6.727 3.957 1 97.81 94 MET A C 1
ATOM 804 O O . MET A 1 94 ? -5.527 7.863 3.537 1 97.81 94 MET A O 1
ATOM 808 N N . LYS A 1 95 ? -6.223 5.996 4.508 1 97.56 95 LYS A N 1
ATOM 809 C CA . LYS A 1 95 ? -7.551 6.531 4.793 1 97.56 95 LYS A CA 1
ATOM 810 C C . LYS A 1 95 ? -7.465 7.746 5.711 1 97.56 95 LYS A C 1
ATOM 812 O O . LYS A 1 95 ? -8.062 8.789 5.426 1 97.56 95 LYS A O 1
ATOM 817 N N . HIS A 1 96 ? -6.781 7.68 6.754 1 97.38 96 HIS A N 1
ATOM 818 C CA . HIS A 1 96 ? -6.746 8.75 7.746 1 97.38 96 HIS A CA 1
ATOM 819 C C . HIS A 1 96 ? -5.875 9.906 7.277 1 97.38 96 HIS A C 1
ATOM 821 O O . HIS A 1 96 ? -6.219 11.07 7.488 1 97.38 96 HIS A O 1
ATOM 827 N N . ILE A 1 97 ? -4.723 9.586 6.625 1 96.75 97 ILE A N 1
ATOM 828 C CA . ILE A 1 97 ? -3.834 10.633 6.129 1 96.75 97 ILE A CA 1
ATOM 829 C C . ILE A 1 97 ? -4.559 11.469 5.078 1 96.75 97 ILE A C 1
ATOM 831 O O . ILE A 1 97 ? -4.375 12.688 5.012 1 96.75 97 ILE A O 1
ATOM 835 N N . SER A 1 98 ? -5.406 10.867 4.332 1 96.5 98 SER A N 1
ATOM 836 C CA . SER A 1 98 ? -6.098 11.555 3.244 1 96.5 98 SER A CA 1
ATOM 837 C C . SER A 1 98 ? -7.051 12.617 3.779 1 96.5 98 SER A C 1
ATOM 839 O O . SER A 1 98 ? -7.531 13.461 3.023 1 96.5 98 SER A O 1
ATOM 841 N N . ARG A 1 99 ? -7.359 12.625 5.035 1 96.69 99 ARG A N 1
ATOM 842 C CA . ARG A 1 99 ? -8.305 13.547 5.652 1 96.69 99 ARG A CA 1
ATOM 843 C C . ARG A 1 99 ? -7.594 14.812 6.129 1 96.69 99 ARG A C 1
ATOM 845 O O . ARG A 1 99 ? -8.242 15.781 6.523 1 96.69 99 ARG A O 1
ATOM 852 N N . ILE A 1 100 ? -6.242 14.75 6.125 1 97.19 100 ILE A N 1
ATOM 853 C CA . ILE A 1 100 ? -5.457 15.883 6.594 1 97.19 100 ILE A CA 1
ATOM 854 C C . ILE A 1 100 ? -5.547 17.031 5.582 1 97.19 100 ILE A C 1
ATOM 856 O O . ILE A 1 100 ? -5.391 16.812 4.379 1 97.19 100 ILE A O 1
ATOM 860 N N . GLU A 1 101 ? -5.895 18.219 6.07 1 95.81 101 GLU A N 1
ATOM 861 C CA . GLU A 1 101 ? -5.77 19.406 5.242 1 95.81 101 GLU A CA 1
ATOM 862 C C . GLU A 1 101 ? -4.328 19.906 5.203 1 95.81 101 GLU A C 1
ATOM 864 O O . GLU A 1 101 ? -3.924 20.719 6.035 1 95.81 101 GLU A O 1
ATOM 869 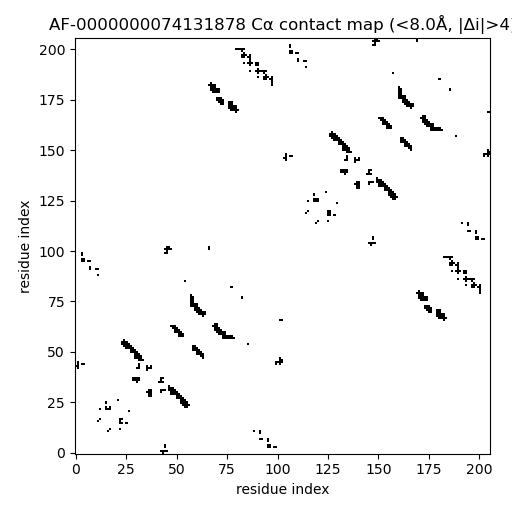N N . LEU A 1 102 ? -3.594 19.484 4.18 1 95.69 102 LEU A N 1
ATOM 870 C CA . LEU A 1 102 ? -2.166 19.766 4.105 1 95.69 102 LEU A CA 1
ATOM 871 C C . LEU A 1 102 ? -1.927 21.234 3.754 1 95.69 102 LEU A C 1
ATOM 873 O O . LEU A 1 102 ? -2.641 21.797 2.922 1 95.69 102 LEU A O 1
ATOM 87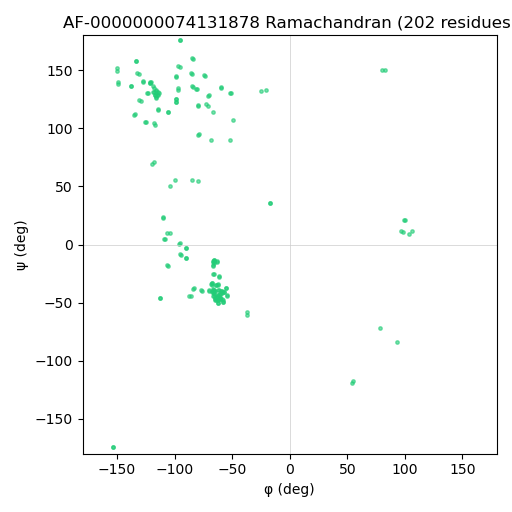7 N N . ASP A 1 103 ? -0.875 21.766 4.324 1 90.25 103 ASP A N 1
ATOM 878 C CA . ASP A 1 103 ? -0.412 23.109 4 1 90.25 103 ASP A CA 1
ATOM 879 C C . ASP A 1 103 ? 0.548 23.094 2.814 1 90.25 103 ASP A C 1
ATOM 881 O O . ASP A 1 103 ? 1.273 22.109 2.613 1 90.25 103 ASP A O 1
ATOM 885 N N . MET B 1 1 ? -5.496 -23.109 -12.672 1 74.81 1 MET B N 1
ATOM 886 C CA . MET B 1 1 ? -6.566 -22.125 -12.742 1 74.81 1 MET B CA 1
ATOM 887 C C . MET B 1 1 ? -6.23 -20.906 -11.898 1 74.81 1 MET B C 1
ATOM 889 O O . MET B 1 1 ? -5.715 -21.031 -10.789 1 74.81 1 MET B O 1
ATOM 893 N N . ASN B 1 2 ? -6.148 -19.734 -12.438 1 91.75 2 ASN B N 1
ATOM 894 C CA . ASN B 1 2 ? -5.77 -18.453 -11.828 1 91.75 2 ASN B CA 1
ATOM 895 C C . ASN B 1 2 ? -6.93 -17.844 -11.047 1 91.75 2 ASN B C 1
ATOM 897 O O . ASN B 1 2 ? -7.332 -16.719 -11.32 1 91.75 2 ASN B O 1
ATOM 901 N N . GLU B 1 3 ? -7.445 -18.703 -10.094 1 94.69 3 GLU B N 1
ATOM 902 C CA . GLU B 1 3 ? -8.672 -18.391 -9.375 1 94.69 3 GLU B CA 1
ATOM 903 C C . GLU B 1 3 ? -8.5 -17.141 -8.508 1 94.69 3 GLU B C 1
ATOM 905 O O . GLU B 1 3 ? -9.445 -16.359 -8.328 1 94.69 3 GLU B O 1
ATOM 910 N N . ASN B 1 4 ? -7.387 -16.969 -7.984 1 96.44 4 ASN B N 1
ATOM 911 C CA . ASN B 1 4 ? -7.164 -15.805 -7.121 1 96.44 4 ASN B CA 1
ATOM 912 C C . ASN B 1 4 ? -7.215 -14.5 -7.91 1 96.44 4 ASN B C 1
ATOM 914 O O . ASN B 1 4 ? -7.848 -13.531 -7.473 1 96.44 4 ASN B O 1
ATOM 918 N N . PHE B 1 5 ? -6.645 -14.469 -9.102 1 95.5 5 PHE B N 1
ATOM 919 C CA . PHE B 1 5 ? -6.711 -13.289 -9.953 1 95.5 5 PHE B CA 1
ATOM 920 C C . PHE B 1 5 ? -8.141 -13.023 -10.406 1 95.5 5 PHE B C 1
ATOM 922 O O . PHE B 1 5 ? -8.602 -11.883 -10.391 1 95.5 5 PHE B O 1
ATOM 929 N N . LEU B 1 6 ? -8.797 -14.094 -10.75 1 94.62 6 LEU B N 1
ATOM 930 C CA . LEU B 1 6 ? -10.188 -13.938 -11.164 1 94.62 6 LEU B CA 1
ATOM 931 C C . LEU B 1 6 ? -11.031 -13.352 -10.039 1 94.62 6 LEU B C 1
ATOM 933 O O . LEU B 1 6 ? -11.852 -12.461 -10.273 1 94.62 6 LEU B O 1
ATOM 937 N N . SER B 1 7 ? -10.836 -13.812 -8.859 1 95.25 7 SER B N 1
ATOM 938 C CA . SER B 1 7 ? -11.547 -13.305 -7.688 1 95.25 7 SER B CA 1
ATOM 939 C C . SER B 1 7 ? -11.188 -11.852 -7.398 1 95.25 7 SER B C 1
ATOM 941 O O . SER B 1 7 ? -12.047 -11.055 -7.02 1 95.25 7 SER B O 1
ATOM 943 N N . MET B 1 8 ? -9.922 -11.555 -7.562 1 95.19 8 MET B N 1
ATOM 944 C CA . MET B 1 8 ? -9.453 -10.188 -7.387 1 95.19 8 MET B CA 1
ATOM 945 C C . MET B 1 8 ? -10.18 -9.234 -8.336 1 95.19 8 MET B C 1
ATOM 947 O O . MET B 1 8 ? -10.727 -8.219 -7.91 1 95.19 8 MET B O 1
ATOM 951 N N . PHE B 1 9 ? -10.258 -9.602 -9.57 1 91.94 9 PHE B N 1
ATOM 952 C CA . PHE B 1 9 ? -10.898 -8.758 -10.578 1 91.94 9 PHE B CA 1
ATOM 953 C C . PHE B 1 9 ? -12.391 -8.633 -10.305 1 91.94 9 PHE B C 1
ATOM 955 O O . PHE B 1 9 ? -12.977 -7.566 -10.492 1 91.94 9 PHE B O 1
ATOM 962 N N . LYS B 1 10 ? -12.961 -9.688 -9.906 1 92.38 10 LYS B N 1
ATOM 963 C CA . LYS B 1 10 ? -14.383 -9.656 -9.578 1 92.38 10 LYS B CA 1
ATOM 964 C C . LYS B 1 10 ? -14.664 -8.672 -8.445 1 92.38 10 LYS B C 1
ATOM 966 O O . LYS B 1 10 ? -15.617 -7.887 -8.516 1 92.38 10 LYS B O 1
ATOM 971 N N . GLU B 1 11 ? -13.883 -8.703 -7.438 1 93.5 11 GLU B N 1
ATOM 972 C CA . GLU B 1 11 ? -14.07 -7.781 -6.324 1 93.5 11 GLU B CA 1
ATOM 973 C C . GLU B 1 11 ? -13.789 -6.34 -6.75 1 93.5 11 GLU B C 1
ATOM 975 O O . GLU B 1 11 ? -14.547 -5.43 -6.398 1 93.5 11 GLU B O 1
ATOM 980 N N . LEU B 1 12 ? -12.703 -6.105 -7.5 1 91.88 12 LEU B N 1
ATOM 981 C CA . LEU B 1 12 ? -12.375 -4.766 -7.973 1 91.88 12 LEU B CA 1
ATOM 982 C C . LEU B 1 12 ? -13.469 -4.227 -8.883 1 91.88 12 LEU B C 1
ATOM 984 O O . LEU B 1 12 ? -13.867 -3.064 -8.766 1 91.88 12 LEU B O 1
ATOM 988 N N . ASN B 1 13 ? -14.008 -5.07 -9.703 1 87.38 13 ASN B N 1
ATOM 989 C CA . ASN B 1 13 ? -15.07 -4.66 -10.617 1 87.38 13 ASN B CA 1
ATOM 990 C C . ASN B 1 13 ? -16.344 -4.305 -9.875 1 87.38 13 ASN B C 1
ATOM 992 O O . ASN B 1 13 ? -17.094 -3.414 -10.289 1 87.38 13 ASN B O 1
ATOM 996 N N . ARG B 1 14 ? -16.562 -4.98 -8.859 1 87.5 14 ARG B N 1
ATOM 997 C CA . ARG B 1 14 ? -17.734 -4.676 -8.039 1 87.5 14 ARG B CA 1
ATOM 998 C C . ARG B 1 14 ? -17.594 -3.311 -7.375 1 87.5 14 ARG B C 1
ATOM 1000 O O . ARG B 1 14 ? -18.562 -2.555 -7.285 1 87.5 14 ARG B O 1
ATOM 1007 N N . LYS B 1 15 ? -16.469 -3.035 -6.984 1 85.5 15 LYS B N 1
ATOM 1008 C CA . LYS B 1 15 ? -16.234 -1.797 -6.254 1 85.5 15 LYS B CA 1
ATOM 1009 C C . LYS B 1 15 ? -16.031 -0.623 -7.211 1 85.5 15 LYS B C 1
ATOM 1011 O O . LYS B 1 15 ? -16.375 0.514 -6.883 1 85.5 15 LYS B O 1
ATOM 1016 N N . TYR B 1 16 ? -15.391 -0.95 -8.18 1 80.19 16 TYR B N 1
ATOM 1017 C CA . TYR B 1 16 ? -15.078 0.068 -9.18 1 80.19 16 TYR B CA 1
ATOM 1018 C C . TYR B 1 16 ? -15.688 -0.281 -10.523 1 80.19 16 TYR B C 1
ATOM 1020 O O . TYR B 1 16 ? -14.977 -0.625 -11.469 1 80.19 16 TYR B O 1
ATOM 1028 N N . PRO B 1 17 ? -17.062 -0.139 -10.508 1 70.81 17 PRO B N 1
ATOM 1029 C CA . PRO B 1 17 ? -17.75 -0.579 -11.734 1 70.81 17 PRO B CA 1
ATOM 1030 C C . PRO B 1 17 ? -17.453 0.328 -12.93 1 70.81 17 PRO B C 1
ATOM 1032 O O . PRO B 1 17 ? -17.266 1.535 -12.758 1 70.81 17 PRO B O 1
ATOM 1035 N N . ASP B 1 18 ? -16.688 0.373 -13.758 1 55.34 18 ASP B N 1
ATOM 1036 C CA . ASP B 1 18 ? -16.578 1.204 -14.953 1 55.34 18 ASP B CA 1
ATOM 1037 C C . ASP B 1 18 ? -17.875 1.219 -15.742 1 55.34 18 ASP B C 1
ATOM 1039 O O . ASP B 1 18 ? -18.438 0.163 -16.062 1 55.34 18 ASP B O 1
ATOM 1043 N N . ASP B 1 19 ? -18.625 2.287 -15.742 1 45.09 19 ASP B N 1
ATOM 1044 C CA . ASP B 1 19 ? -19.469 2.477 -16.922 1 45.09 19 ASP B CA 1
ATOM 1045 C C . ASP B 1 19 ? -18.75 2.031 -18.188 1 45.09 19 ASP B C 1
ATOM 1047 O O . ASP B 1 19 ? -19.406 1.729 -19.188 1 45.09 19 ASP B O 1
ATOM 1051 N N . TYR B 1 20 ? -17.484 2.623 -18.578 1 36.84 20 TYR B N 1
ATOM 1052 C CA . TYR B 1 20 ? -16.844 2.395 -19.875 1 36.84 20 TYR B CA 1
ATOM 1053 C C . TYR B 1 20 ? -15.742 1.346 -19.75 1 36.84 20 TYR B C 1
ATOM 1055 O O . TYR B 1 20 ? -14.562 1.685 -19.625 1 36.84 20 TYR B O 1
ATOM 1063 N N . GLY B 1 21 ? -15.883 0.174 -19.297 1 43.22 21 GLY B N 1
ATOM 1064 C CA . GLY B 1 21 ? -15.117 -1.061 -19.328 1 43.22 21 GLY B CA 1
ATOM 1065 C C . GLY B 1 21 ? -13.961 -1.071 -18.344 1 43.22 21 GLY B C 1
ATOM 1066 O O . GLY B 1 21 ? -13.625 -2.119 -17.797 1 43.22 21 GLY B O 1
ATOM 1067 N N . SER B 1 22 ? -12.844 -0.269 -18.609 1 45.75 22 SER B N 1
ATOM 1068 C CA . SER B 1 22 ? -11.688 -0.129 -17.719 1 45.75 22 SER B CA 1
ATOM 1069 C C . SER B 1 22 ? -12.023 0.699 -16.484 1 45.75 22 SER B C 1
ATOM 1071 O O . SER B 1 22 ? -12.883 1.584 -16.547 1 45.75 22 SER B O 1
ATOM 1073 N N . ILE B 1 23 ? -11.938 0.304 -15.234 1 49.91 23 ILE B N 1
ATOM 1074 C CA . ILE B 1 23 ? -12.078 1.026 -13.977 1 49.91 23 ILE B CA 1
ATOM 1075 C C . ILE B 1 23 ? -11.758 2.504 -14.188 1 49.91 23 ILE B C 1
ATOM 1077 O O . ILE B 1 23 ? -10.875 2.846 -14.977 1 49.91 23 ILE B O 1
ATOM 1081 N N . GLU B 1 24 ? -12.641 3.57 -13.672 1 57.91 24 GLU B N 1
ATOM 1082 C CA . GLU B 1 24 ? -12.406 4.996 -13.469 1 57.91 24 GLU B CA 1
ATOM 1083 C C . GLU B 1 24 ? -10.906 5.309 -13.461 1 57.91 24 GLU B C 1
ATOM 1085 O O . GLU B 1 24 ? -10.445 6.156 -12.695 1 57.91 24 GLU B O 1
ATOM 1090 N N . GLY B 1 25 ? -10.242 4.48 -14.375 1 75 25 GLY B N 1
ATOM 1091 C CA . GLY B 1 25 ? -8.812 4.723 -14.438 1 75 25 GLY B CA 1
ATOM 1092 C C . GLY B 1 25 ? -7.996 3.664 -13.719 1 75 25 GLY B C 1
ATOM 1093 O O . GLY B 1 25 ? -6.785 3.822 -13.539 1 75 25 GLY B O 1
ATOM 1094 N N . LEU B 1 26 ? -8.766 2.523 -13.289 1 90 26 LEU B N 1
ATOM 1095 C CA . LEU B 1 26 ? -8.047 1.445 -12.609 1 90 26 LEU B CA 1
ATOM 1096 C C . LEU B 1 26 ? -7.742 0.307 -13.578 1 90 26 LEU B C 1
ATOM 1098 O O . LEU B 1 26 ? -8.633 -0.17 -14.289 1 90 26 LEU B O 1
ATOM 1102 N N . ARG B 1 27 ? -6.535 -0.077 -13.711 1 90.06 27 ARG B N 1
ATOM 1103 C CA . ARG B 1 27 ? -6.062 -1.221 -14.484 1 90.06 27 ARG B CA 1
ATOM 1104 C C . ARG B 1 27 ? -4.992 -1.992 -13.727 1 90.06 27 ARG B C 1
ATOM 1106 O O . ARG B 1 27 ? -4.145 -1.395 -13.055 1 90.06 27 ARG B O 1
ATOM 1113 N N . ILE B 1 28 ? -5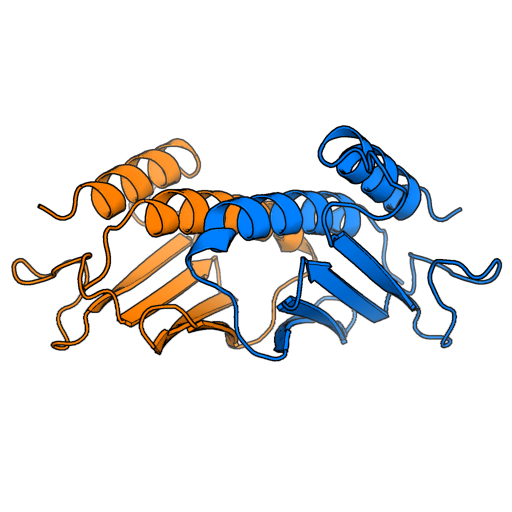.125 -3.305 -13.766 1 92.25 28 ILE B N 1
ATOM 1114 C CA . ILE B 1 28 ? -4.102 -4.156 -13.164 1 92.25 28 ILE B CA 1
ATOM 1115 C C . ILE B 1 28 ? -3.453 -5.016 -14.25 1 92.25 28 ILE B C 1
ATOM 1117 O O . ILE B 1 28 ? -4.145 -5.609 -15.078 1 92.25 28 ILE B O 1
ATOM 1121 N N . ASP B 1 29 ? -2.152 -4.973 -14.266 1 94.25 29 ASP B N 1
ATOM 1122 C CA . ASP B 1 29 ? -1.365 -5.863 -15.109 1 94.25 29 ASP B CA 1
ATOM 1123 C C . ASP B 1 29 ? -0.462 -6.762 -14.273 1 94.25 29 ASP B C 1
ATOM 1125 O O . ASP B 1 29 ? 0.143 -6.305 -13.297 1 94.25 29 ASP B O 1
ATOM 1129 N N . ALA B 1 30 ? -0.471 -8.047 -14.656 1 97.19 30 ALA B N 1
ATOM 1130 C CA . ALA B 1 30 ? 0.433 -8.969 -13.969 1 97.19 30 ALA B CA 1
ATOM 1131 C C . ALA B 1 30 ? 1.219 -9.812 -14.969 1 97.19 30 ALA B C 1
ATOM 1133 O O . ALA B 1 30 ? 0.736 -10.094 -16.078 1 97.19 30 ALA B O 1
ATOM 1134 N N . VAL B 1 31 ? 2.395 -10.133 -14.625 1 98.12 31 VAL B N 1
ATOM 1135 C CA . VAL B 1 31 ? 3.262 -11 -15.422 1 98.12 31 VAL B CA 1
ATOM 1136 C C . VAL B 1 31 ? 3.791 -12.141 -14.555 1 98.12 31 VAL B C 1
ATOM 1138 O O . VAL B 1 31 ? 4.105 -11.945 -13.375 1 98.12 31 VAL B O 1
ATOM 1141 N N . ASP B 1 32 ? 3.859 -13.312 -15.094 1 98 32 ASP B N 1
ATOM 1142 C CA . ASP B 1 32 ? 4.426 -14.438 -14.359 1 98 32 ASP B CA 1
ATOM 1143 C C . ASP B 1 32 ? 5.906 -14.625 -14.695 1 98 32 ASP B C 1
ATOM 1145 O O . ASP B 1 32 ? 6.465 -13.875 -15.5 1 98 32 ASP B O 1
ATOM 1149 N N . LEU B 1 33 ? 6.617 -15.562 -14.062 1 97.94 33 LEU B N 1
ATOM 1150 C CA . LEU B 1 33 ? 8.055 -15.75 -14.172 1 97.94 33 LEU B CA 1
ATOM 1151 C C . LEU B 1 33 ? 8.43 -16.203 -15.578 1 97.94 33 LEU B C 1
ATOM 1153 O O . LEU B 1 33 ? 9.609 -16.172 -15.961 1 97.94 33 LEU B O 1
ATOM 1157 N N . LYS B 1 34 ? 7.539 -16.641 -16.375 1 97.94 34 LYS B N 1
ATOM 1158 C CA . LYS B 1 34 ? 7.789 -17.094 -17.75 1 97.94 34 LYS B CA 1
ATOM 1159 C C . LYS B 1 34 ? 7.527 -15.984 -18.75 1 97.94 34 LYS B C 1
ATOM 1161 O O . LYS B 1 34 ? 7.723 -16.172 -19.953 1 97.94 34 LYS B O 1
ATOM 1166 N N . GLY B 1 35 ? 6.969 -14.875 -18.312 1 97.31 35 GLY B N 1
ATOM 1167 C CA . GLY B 1 35 ? 6.746 -13.711 -19.156 1 97.31 35 GLY B CA 1
ATOM 1168 C C . GLY B 1 35 ? 5.332 -13.641 -19.719 1 97.31 35 GLY B C 1
ATOM 1169 O O . GLY B 1 35 ? 5.047 -12.836 -20.594 1 97.31 35 GLY B O 1
ATOM 1170 N N . ASN B 1 36 ? 4.441 -14.461 -19.203 1 98 36 ASN B N 1
ATOM 1171 C CA . ASN B 1 36 ? 3.047 -14.398 -19.641 1 98 36 ASN B CA 1
ATOM 1172 C C . ASN B 1 36 ? 2.27 -13.336 -18.859 1 98 36 ASN B C 1
ATOM 1174 O O . ASN B 1 36 ? 2.404 -13.234 -17.641 1 98 36 ASN B O 1
ATOM 1178 N N . TYR B 1 37 ? 1.503 -12.617 -19.578 1 96.75 37 TYR B N 1
ATOM 1179 C CA . TYR B 1 37 ? 0.655 -11.602 -18.969 1 96.75 37 TYR B CA 1
ATOM 1180 C C . TYR B 1 37 ? -0.657 -12.211 -18.484 1 96.75 37 TYR B C 1
ATOM 1182 O O . TYR B 1 37 ? -1.058 -13.281 -18.938 1 96.75 37 TYR B O 1
ATOM 1190 N N . ASP B 1 38 ? -1.342 -11.461 -17.531 1 94.25 38 ASP B N 1
ATOM 1191 C CA . ASP B 1 38 ? -2.52 -11.984 -16.844 1 94.25 38 ASP B CA 1
ATOM 1192 C C . ASP B 1 38 ? -3.682 -12.164 -17.812 1 94.25 38 ASP B C 1
ATOM 1194 O O . ASP B 1 38 ? -4.645 -12.875 -17.516 1 94.25 38 ASP B O 1
ATOM 1198 N N . ASP B 1 39 ? -3.645 -11.539 -18.938 1 90.94 39 ASP B N 1
ATOM 1199 C CA . ASP B 1 39 ? -4.707 -11.703 -19.938 1 90.94 39 ASP B CA 1
ATOM 1200 C C . ASP B 1 39 ? -4.344 -12.766 -20.969 1 90.94 39 ASP B C 1
ATOM 1202 O O . ASP B 1 39 ? -5.121 -13.047 -21.875 1 90.94 39 ASP B O 1
ATOM 1206 N N . ASP B 1 40 ? -3.174 -13.359 -20.781 1 93 40 ASP B N 1
ATOM 1207 C CA . ASP B 1 40 ? -2.736 -14.477 -21.609 1 93 40 ASP B CA 1
ATOM 1208 C C . ASP B 1 40 ? -3.264 -15.805 -21.062 1 93 40 ASP B C 1
ATOM 1210 O O . ASP B 1 40 ? -3.285 -16.016 -19.859 1 93 40 ASP B O 1
ATOM 1214 N N . ASP B 1 41 ? -3.566 -16.828 -21.984 1 94.31 41 ASP B N 1
ATOM 1215 C CA . ASP B 1 41 ? -4.047 -18.156 -21.609 1 94.31 41 ASP B CA 1
ATOM 1216 C C . ASP B 1 41 ? -2.975 -18.938 -20.844 1 94.31 41 ASP B C 1
ATOM 1218 O O . ASP B 1 41 ? -3.289 -19.828 -20.062 1 94.31 41 ASP B O 1
ATOM 1222 N N . LYS B 1 42 ? -1.77 -18.578 -21.094 1 97.25 42 LYS B N 1
ATOM 1223 C CA . LYS B 1 42 ? -0.667 -19.344 -20.516 1 97.25 42 LYS B CA 1
ATOM 1224 C C . LYS B 1 42 ? -0.263 -18.781 -19.156 1 97.25 42 LYS B C 1
ATOM 1226 O O . LYS B 1 42 ? 0.596 -19.344 -18.469 1 97.25 42 LYS B O 1
ATOM 1231 N N . PHE B 1 43 ? -0.865 -17.703 -18.688 1 97.19 43 PHE B N 1
ATOM 1232 C CA . PHE B 1 43 ? -0.551 -17.094 -17.391 1 97.19 43 PHE B CA 1
ATOM 1233 C C . PHE B 1 43 ? -0.782 -18.094 -16.266 1 97.19 43 PHE B C 1
ATOM 1235 O O . PHE B 1 43 ? -1.802 -18.781 -16.234 1 97.19 43 PHE B O 1
ATOM 1242 N N . ASP B 1 44 ? 0.18 -18.156 -15.328 1 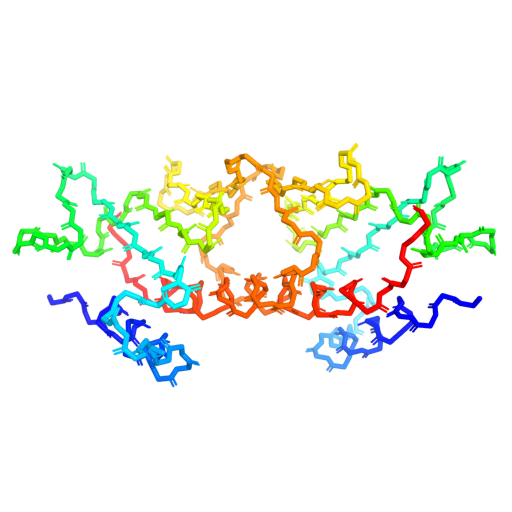97.69 44 ASP B N 1
ATOM 1243 C CA . ASP B 1 44 ? 0.137 -19 -14.133 1 97.69 44 ASP B CA 1
ATOM 1244 C C . ASP B 1 44 ? 0.353 -18.172 -12.867 1 97.69 44 ASP B C 1
ATOM 1246 O O . ASP B 1 44 ? 1.476 -17.75 -12.578 1 97.69 44 ASP B O 1
ATOM 1250 N N . GLU B 1 45 ? -0.654 -17.891 -12.078 1 97.88 45 GLU B N 1
ATOM 1251 C CA . GLU B 1 45 ? -0.555 -17.031 -10.914 1 97.88 45 GLU B CA 1
ATOM 1252 C C . GLU B 1 45 ? 0.42 -17.594 -9.883 1 97.88 45 GLU B C 1
ATOM 1254 O O . GLU B 1 45 ? 0.953 -16.859 -9.055 1 97.88 45 GLU B O 1
ATOM 1259 N N . THR B 1 46 ? 0.609 -18.984 -9.844 1 97.94 46 THR B N 1
ATOM 1260 C CA . THR B 1 46 ? 1.538 -19.562 -8.883 1 97.94 46 THR B CA 1
ATOM 1261 C C . THR B 1 46 ? 2.971 -19.141 -9.188 1 97.94 46 THR B C 1
ATOM 1263 O O . THR B 1 46 ? 3.859 -19.281 -8.344 1 97.94 46 THR B O 1
ATOM 1266 N N . LEU B 1 47 ? 3.217 -18.562 -10.398 1 98.06 47 LEU B N 1
ATOM 1267 C CA . LEU B 1 47 ? 4.516 -18.062 -10.828 1 98.06 47 LEU B CA 1
ATOM 1268 C C . LEU B 1 47 ? 4.508 -16.531 -10.906 1 98.06 47 LEU B C 1
ATOM 1270 O O . LEU B 1 47 ? 5.258 -15.945 -11.695 1 98.06 47 LEU B O 1
ATOM 1274 N N . LEU B 1 48 ? 3.633 -15.906 -10.18 1 98.31 48 LEU B N 1
ATOM 1275 C CA . LEU B 1 48 ? 3.521 -14.453 -10.242 1 98.31 48 LEU B CA 1
ATOM 1276 C C . LEU B 1 48 ? 4.879 -13.789 -10.031 1 98.31 48 LEU B C 1
ATOM 1278 O O . LEU B 1 48 ? 5.598 -14.125 -9.086 1 98.31 48 LEU B O 1
ATOM 1282 N N . ASP B 1 49 ? 5.23 -12.875 -10.891 1 98.31 49 ASP B N 1
ATOM 1283 C CA . ASP B 1 49 ? 6.512 -12.18 -10.852 1 98.31 49 ASP B CA 1
ATOM 1284 C C . ASP B 1 49 ? 6.328 -10.703 -10.508 1 98.31 49 ASP B C 1
ATOM 1286 O O . ASP B 1 49 ? 7.059 -10.156 -9.688 1 98.31 49 ASP B O 1
ATOM 1290 N N . LYS B 1 50 ? 5.422 -10.102 -11.133 1 97.81 50 LYS B N 1
ATOM 1291 C CA . LYS B 1 50 ? 5.215 -8.664 -11.008 1 97.81 50 LYS B CA 1
ATOM 1292 C C . LYS B 1 50 ? 3.744 -8.305 -11.188 1 97.81 50 LYS B C 1
ATOM 1294 O O . LYS B 1 50 ? 3.059 -8.867 -12.039 1 97.81 50 LYS B O 1
ATOM 1299 N N . LEU B 1 51 ? 3.307 -7.387 -10.367 1 97.38 51 LEU B N 1
ATOM 1300 C CA . LEU B 1 51 ? 1.983 -6.781 -10.469 1 97.38 51 LEU B CA 1
ATOM 1301 C C . LEU B 1 51 ? 2.088 -5.266 -10.578 1 97.38 51 LEU B C 1
ATOM 1303 O O . LEU B 1 51 ? 2.834 -4.637 -9.82 1 97.38 51 LEU B O 1
ATOM 1307 N N . ARG B 1 52 ? 1.402 -4.652 -11.562 1 95.69 52 ARG B N 1
ATOM 1308 C CA . ARG B 1 52 ? 1.287 -3.205 -11.703 1 95.69 52 ARG B CA 1
ATOM 1309 C C . ARG B 1 52 ? -0.162 -2.754 -11.555 1 95.69 52 ARG B C 1
ATOM 1311 O O . ARG B 1 52 ? -1.06 -3.307 -12.195 1 95.69 52 ARG B O 1
ATOM 1318 N N . ILE B 1 53 ? -0.37 -1.825 -10.688 1 94.75 53 ILE B N 1
ATOM 1319 C CA . ILE B 1 53 ? -1.67 -1.207 -10.453 1 94.75 53 ILE B CA 1
ATOM 1320 C C . ILE B 1 53 ? -1.688 0.2 -11.047 1 94.75 53 ILE B C 1
ATOM 1322 O O . ILE B 1 53 ? -0.907 1.062 -10.633 1 94.75 53 ILE B O 1
ATOM 1326 N N . TYR B 1 54 ? -2.482 0.365 -12.023 1 92.88 54 TYR B N 1
ATOM 1327 C CA . TYR B 1 54 ? -2.729 1.68 -12.609 1 92.88 54 TYR B CA 1
ATOM 1328 C C . TYR B 1 54 ? -4.02 2.285 -12.062 1 92.88 54 TYR B C 1
ATOM 1330 O O . TYR B 1 54 ? -5.086 1.674 -12.156 1 92.88 54 TYR B O 1
ATOM 1338 N N . TYR B 1 55 ? -3.938 3.389 -11.5 1 91.62 55 TYR B N 1
ATOM 1339 C CA . TYR B 1 55 ? -5.105 4.141 -11.055 1 91.62 55 TYR B CA 1
ATOM 1340 C C . TYR B 1 55 ? -4.98 5.613 -11.438 1 91.62 55 TYR B C 1
ATOM 1342 O O . TYR B 1 55 ? -4.129 6.328 -10.898 1 91.62 55 TYR B O 1
ATOM 1350 N N . LYS B 1 56 ? -5.898 5.918 -12.398 1 88.12 56 LYS B N 1
ATOM 1351 C CA . LYS B 1 56 ? -5.754 7.219 -13.055 1 88.12 56 LYS B CA 1
ATOM 1352 C C . LYS B 1 56 ? -4.355 7.383 -13.641 1 88.12 56 LYS B C 1
ATOM 1354 O O . LYS B 1 56 ? -3.932 6.59 -14.484 1 88.12 56 LYS B O 1
ATOM 1359 N N . GLU B 1 57 ? -3.443 8.188 -13.398 1 87.06 57 GLU B N 1
ATOM 1360 C CA . GLU B 1 57 ? -2.107 8.375 -13.953 1 87.06 57 GLU B CA 1
ATOM 1361 C C . GLU B 1 57 ? -1.032 7.898 -12.984 1 87.06 57 GLU B C 1
ATOM 1363 O O . GLU B 1 57 ? 0.162 8.07 -13.234 1 87.06 57 GLU B O 1
ATOM 1368 N N . GLN B 1 58 ? -1.531 7.242 -11.953 1 93.06 58 GLN B N 1
ATOM 1369 C CA . GLN B 1 58 ? -0.608 6.738 -10.938 1 93.06 58 GLN B CA 1
ATOM 1370 C C . GLN B 1 58 ? -0.304 5.262 -11.156 1 93.06 58 GLN B C 1
ATOM 1372 O O . GLN B 1 58 ? -1.156 4.512 -11.641 1 93.06 58 GLN B O 1
ATOM 1377 N N . ILE B 1 59 ? 0.959 4.879 -10.867 1 95.19 59 ILE B N 1
ATOM 1378 C CA . ILE B 1 59 ? 1.358 3.486 -11.055 1 95.19 59 ILE B CA 1
ATOM 1379 C C . ILE B 1 59 ? 2.037 2.973 -9.781 1 95.19 59 ILE B C 1
ATOM 1381 O O . ILE B 1 59 ? 2.992 3.582 -9.297 1 95.19 59 ILE B O 1
ATOM 1385 N N . ILE B 1 60 ? 1.526 1.891 -9.219 1 96.56 60 ILE B N 1
ATOM 1386 C CA . ILE B 1 60 ? 2.18 1.163 -8.141 1 96.56 60 ILE B CA 1
ATOM 1387 C C . ILE B 1 60 ? 2.598 -0.222 -8.625 1 96.56 60 ILE B C 1
ATOM 1389 O O . ILE B 1 60 ? 1.805 -0.934 -9.242 1 96.56 60 ILE B O 1
ATOM 1393 N N . THR B 1 61 ? 3.859 -0.516 -8.344 1 96.94 61 THR B N 1
ATOM 1394 C CA . THR B 1 61 ? 4.379 -1.813 -8.766 1 96.94 61 THR B CA 1
ATOM 1395 C C . THR B 1 61 ? 4.754 -2.662 -7.551 1 96.94 61 THR B C 1
ATOM 1397 O O . THR B 1 61 ? 5.359 -2.16 -6.602 1 96.94 61 THR B O 1
ATOM 1400 N N . ILE B 1 62 ? 4.336 -3.895 -7.527 1 97.25 62 ILE B N 1
ATOM 1401 C CA . ILE B 1 62 ? 4.754 -4.914 -6.574 1 97.25 62 ILE B CA 1
ATOM 1402 C C . ILE B 1 62 ? 5.523 -6.016 -7.301 1 97.25 62 ILE B C 1
ATOM 1404 O O . ILE B 1 62 ? 4.977 -6.691 -8.172 1 97.25 62 ILE B O 1
ATOM 1408 N N . THR B 1 63 ? 6.793 -6.141 -6.941 1 97.81 63 THR B N 1
ATOM 1409 C CA . THR B 1 63 ? 7.684 -6.996 -7.719 1 97.81 63 THR B CA 1
ATOM 1410 C C . THR B 1 63 ? 8.281 -8.086 -6.844 1 97.81 63 THR B C 1
ATOM 1412 O O . THR B 1 63 ? 8.734 -7.82 -5.727 1 97.81 63 THR B O 1
ATOM 1415 N N . ARG B 1 64 ? 8.359 -9.25 -7.383 1 97.62 64 ARG B N 1
ATOM 1416 C CA . ARG B 1 64 ? 8.953 -10.406 -6.715 1 97.62 64 ARG B CA 1
ATOM 1417 C C . ARG B 1 64 ? 10.477 -10.359 -6.789 1 97.62 64 ARG B C 1
ATOM 1419 O O . ARG B 1 64 ? 11.047 -10.281 -7.879 1 97.62 64 ARG B O 1
ATOM 1426 N N . TYR B 1 65 ? 11.148 -10.328 -5.688 1 96.62 65 TYR B N 1
ATOM 1427 C CA . TYR B 1 65 ? 12.586 -10.523 -5.617 1 96.62 65 TYR B CA 1
ATOM 1428 C C . TYR B 1 65 ? 12.938 -12 -5.5 1 96.62 65 TYR B C 1
ATOM 1430 O O . TYR B 1 65 ? 13.766 -12.508 -6.254 1 96.62 65 TYR B O 1
ATOM 1438 N N . ASP B 1 66 ? 12.203 -12.648 -4.656 1 94.38 66 ASP B N 1
ATOM 1439 C CA . ASP B 1 66 ? 12.156 -14.102 -4.559 1 94.38 66 ASP B CA 1
ATOM 1440 C C . ASP B 1 66 ? 10.812 -14.562 -3.988 1 94.38 66 ASP B C 1
ATOM 1442 O O . ASP B 1 66 ? 9.875 -13.773 -3.863 1 94.38 66 ASP B O 1
ATOM 1446 N N . ARG B 1 67 ? 10.688 -15.836 -3.738 1 94 67 ARG B N 1
ATOM 1447 C CA . ARG B 1 67 ? 9.391 -16.406 -3.393 1 94 67 ARG B CA 1
ATOM 1448 C C . ARG B 1 67 ? 8.781 -15.688 -2.189 1 94 67 ARG B C 1
ATOM 1450 O O . ARG B 1 67 ? 7.574 -15.445 -2.15 1 94 67 ARG B O 1
ATOM 1457 N N . ASP B 1 68 ? 9.57 -15.297 -1.217 1 95.12 68 ASP B N 1
ATOM 1458 C CA . ASP B 1 68 ? 9.086 -14.789 0.059 1 95.12 68 ASP B CA 1
ATOM 1459 C C . ASP B 1 68 ? 9.258 -13.273 0.149 1 95.12 68 ASP B C 1
ATOM 1461 O O . ASP B 1 68 ? 8.648 -12.617 0.999 1 95.12 68 ASP B O 1
ATOM 1465 N N . ASN B 1 69 ? 10.133 -12.68 -0.703 1 96.75 69 ASN B N 1
ATOM 1466 C CA . ASN B 1 69 ? 10.516 -11.281 -0.608 1 96.75 69 ASN B CA 1
ATOM 1467 C C . ASN B 1 69 ? 10.031 -10.484 -1.816 1 96.75 69 ASN B C 1
ATOM 1469 O O . ASN B 1 69 ? 10.312 -10.844 -2.959 1 96.75 69 ASN B O 1
ATOM 1473 N N . TRP B 1 70 ? 9.359 -9.391 -1.489 1 97.62 70 TRP B N 1
ATOM 1474 C CA . TRP B 1 70 ? 8.75 -8.57 -2.531 1 97.62 70 TRP B CA 1
ATOM 1475 C C . TRP B 1 70 ? 9.055 -7.098 -2.307 1 97.62 70 TRP B C 1
ATOM 1477 O O . TRP B 1 70 ? 9.398 -6.688 -1.195 1 97.62 70 TRP B O 1
ATOM 1487 N N . GLU B 1 71 ? 8.953 -6.305 -3.4 1 96.81 71 GLU B N 1
ATOM 1488 C CA . GLU B 1 71 ? 9.188 -4.867 -3.355 1 96.81 71 GLU B CA 1
ATOM 1489 C C . GLU B 1 71 ? 7.957 -4.094 -3.824 1 96.81 71 GLU B C 1
ATOM 1491 O O . GLU B 1 71 ? 7.277 -4.508 -4.766 1 96.81 71 GLU B O 1
ATOM 1496 N N . ILE B 1 72 ? 7.664 -3.01 -3.154 1 96.62 72 ILE B N 1
ATOM 1497 C CA . ILE B 1 72 ? 6.609 -2.096 -3.58 1 96.62 72 ILE B CA 1
ATOM 1498 C C . ILE B 1 72 ? 7.203 -0.723 -3.881 1 96.62 72 ILE B C 1
ATOM 1500 O O . ILE B 1 72 ? 8.031 -0.219 -3.119 1 96.62 72 ILE B O 1
ATOM 1504 N N . GLU B 1 73 ? 6.844 -0.178 -5.027 1 94.44 73 GLU B N 1
ATOM 1505 C CA . GLU B 1 73 ? 7.27 1.162 -5.422 1 94.44 73 GLU B CA 1
ATOM 1506 C C . GLU B 1 73 ? 6.227 1.834 -6.312 1 94.44 73 GLU B C 1
ATOM 1508 O O . GLU B 1 73 ? 5.422 1.156 -6.953 1 94.44 73 GLU B O 1
ATOM 1513 N N . ASP B 1 74 ? 6.207 3.055 -6.246 1 92.44 74 ASP B N 1
ATOM 1514 C CA . ASP B 1 74 ? 5.402 3.797 -7.215 1 92.44 74 ASP B CA 1
ATOM 1515 C C . ASP B 1 74 ? 6.262 4.297 -8.375 1 92.44 74 ASP B C 1
ATOM 1517 O O . ASP B 1 74 ? 7.488 4.34 -8.266 1 92.44 74 ASP B O 1
ATOM 1521 N N . TYR B 1 75 ? 5.406 4.426 -9.477 1 83.5 75 TYR B N 1
ATOM 1522 C CA . TYR B 1 75 ? 6.039 5.059 -10.625 1 83.5 75 TYR B CA 1
ATOM 1523 C C . TYR B 1 75 ? 5.344 6.367 -10.977 1 83.5 75 TYR B C 1
ATOM 1525 O O . TYR B 1 75 ? 4.141 6.383 -11.25 1 83.5 75 TYR B O 1
ATOM 1533 N N . ALA B 1 76 ? 5.844 7.59 -10.695 1 82.44 76 ALA B N 1
ATOM 1534 C CA . ALA B 1 76 ? 5.363 8.914 -11.086 1 82.44 76 ALA B CA 1
ATOM 1535 C C . ALA B 1 76 ? 4.574 9.57 -9.961 1 82.44 76 ALA B C 1
ATOM 1537 O O . ALA B 1 76 ? 3.598 10.281 -10.211 1 82.44 76 ALA B O 1
ATOM 1538 N N . TYR B 1 77 ? 4.742 9.18 -8.805 1 92.06 77 TYR B N 1
ATOM 1539 C CA . TYR B 1 77 ? 4.191 9.789 -7.598 1 92.06 77 TYR B CA 1
ATOM 1540 C C . TYR B 1 77 ? 2.738 9.375 -7.391 1 92.06 77 TYR B C 1
ATOM 1542 O O . TYR B 1 77 ? 2.021 9.102 -8.359 1 92.06 77 TYR B O 1
ATOM 1550 N N . LEU B 1 78 ? 2.326 9.32 -6.18 1 96.62 78 LEU B N 1
ATOM 1551 C CA . LEU B 1 78 ? 0.942 9.148 -5.754 1 96.62 78 LEU B CA 1
ATOM 1552 C C . LEU B 1 78 ? 0.305 10.5 -5.43 1 96.62 78 LEU B C 1
ATOM 1554 O O . LEU B 1 78 ? 0.925 11.344 -4.781 1 96.62 78 LEU B O 1
ATOM 1558 N N . LYS B 1 79 ? -0.866 10.664 -5.922 1 96.12 79 LYS B N 1
ATOM 1559 C CA . LYS B 1 79 ? -1.588 11.898 -5.621 1 96.12 79 LYS B CA 1
ATOM 1560 C C . LYS B 1 79 ? -2.256 11.82 -4.25 1 96.12 79 LYS B C 1
ATOM 1562 O O . LYS B 1 79 ? -2.959 10.859 -3.951 1 96.12 79 LYS B O 1
ATOM 1567 N N . PHE B 1 80 ? -2.084 12.844 -3.527 1 96.62 80 PHE B N 1
ATOM 1568 C CA . PHE B 1 80 ? -2.611 12.891 -2.168 1 96.62 80 PHE B CA 1
ATOM 1569 C C . PHE B 1 80 ? -4.125 12.711 -2.168 1 96.62 80 PHE B C 1
ATOM 1571 O O . PHE B 1 80 ? -4.672 12 -1.322 1 96.62 80 PHE B O 1
ATOM 1578 N N . GLU B 1 81 ? -4.77 13.336 -3.102 1 94.88 81 GLU B N 1
ATOM 1579 C CA . GLU B 1 81 ? -6.227 13.32 -3.18 1 94.88 81 GLU B CA 1
ATOM 1580 C C . GLU B 1 81 ? -6.75 11.906 -3.412 1 94.88 81 GLU B C 1
ATOM 1582 O O . GLU B 1 81 ? -7.926 11.625 -3.168 1 94.88 81 GLU B O 1
ATOM 1587 N N . ASP B 1 82 ? -5.891 11.016 -3.801 1 94.19 82 ASP B N 1
ATOM 1588 C CA . ASP B 1 82 ? -6.324 9.672 -4.156 1 94.19 82 ASP B CA 1
ATOM 1589 C C . ASP B 1 82 ? -5.891 8.656 -3.1 1 94.19 82 ASP B C 1
ATOM 1591 O O . ASP B 1 82 ? -6.098 7.453 -3.264 1 94.19 82 ASP B O 1
ATOM 1595 N N . PHE B 1 83 ? -5.297 9.016 -1.987 1 96.38 83 PHE B N 1
ATOM 1596 C CA . PHE B 1 83 ? -4.746 8.141 -0.964 1 96.38 83 PHE B CA 1
ATOM 1597 C C . PHE B 1 83 ? -5.797 7.148 -0.476 1 96.38 83 PHE B C 1
ATOM 1599 O O . PHE B 1 83 ? -5.527 5.953 -0.351 1 96.38 83 PHE B O 1
ATOM 1606 N N . ARG B 1 84 ? -6.93 7.652 -0.27 1 95.44 84 ARG B N 1
ATOM 1607 C CA . ARG B 1 84 ? -7.977 6.789 0.268 1 95.44 84 ARG B CA 1
ATOM 1608 C C . ARG B 1 84 ? -8.289 5.648 -0.692 1 95.44 84 ARG B C 1
ATOM 1610 O O . ARG B 1 84 ? -8.344 4.484 -0.288 1 95.44 84 ARG B O 1
ATOM 1617 N N . GLU B 1 85 ? -8.461 5.973 -1.893 1 94.38 85 GLU B N 1
ATOM 1618 C CA . GLU B 1 85 ? -8.812 4.969 -2.891 1 94.38 85 GLU B CA 1
ATOM 1619 C C . GLU B 1 85 ? -7.637 4.035 -3.168 1 94.38 85 GLU B C 1
ATOM 1621 O O . GLU B 1 85 ? -7.82 2.82 -3.293 1 94.38 85 GLU B O 1
ATOM 1626 N N . ILE B 1 86 ? -6.457 4.594 -3.211 1 94.94 86 ILE B N 1
ATOM 1627 C CA . ILE B 1 86 ? -5.266 3.781 -3.436 1 94.94 86 ILE B CA 1
ATOM 1628 C C . ILE B 1 86 ? -5.098 2.783 -2.293 1 94.94 86 ILE B C 1
ATOM 1630 O O . ILE B 1 86 ? -4.805 1.608 -2.525 1 94.94 86 ILE B O 1
ATOM 1634 N N . GLY B 1 87 ? -5.293 3.236 -1.091 1 96.56 87 GLY B N 1
ATOM 1635 C CA . GLY B 1 87 ? -5.234 2.334 0.047 1 96.56 87 GLY B CA 1
ATOM 1636 C C . GLY B 1 87 ? -6.215 1.181 -0.055 1 96.56 87 GLY B C 1
ATOM 1637 O O . GLY B 1 87 ? -5.871 0.037 0.25 1 96.56 87 GLY B O 1
ATOM 1638 N N . LYS B 1 88 ? -7.418 1.403 -0.499 1 96 88 LYS B N 1
ATOM 1639 C CA . LYS B 1 88 ? -8.43 0.363 -0.676 1 96 88 LYS B CA 1
ATOM 1640 C C . LYS B 1 88 ? -8.008 -0.636 -1.75 1 96 88 LYS B C 1
ATOM 1642 O O . LYS B 1 88 ? -8.141 -1.847 -1.566 1 96 88 LYS B O 1
ATOM 1647 N N . ILE B 1 89 ? -7.57 -0.073 -2.834 1 95.12 89 ILE B N 1
ATOM 1648 C CA . ILE B 1 89 ? -7.168 -0.905 -3.961 1 95.12 89 ILE B CA 1
ATOM 1649 C C . ILE B 1 89 ? -6.027 -1.827 -3.541 1 95.12 89 ILE B C 1
ATOM 1651 O O . ILE B 1 89 ? -6.082 -3.039 -3.768 1 95.12 89 ILE B O 1
ATOM 1655 N N . LEU B 1 90 ? -5.023 -1.288 -2.869 1 97.38 90 LEU B N 1
ATOM 1656 C CA . LEU B 1 90 ? -3.898 -2.084 -2.391 1 97.38 90 LEU B CA 1
ATOM 1657 C C . LEU B 1 90 ? -4.375 -3.189 -1.453 1 97.38 90 LEU B C 1
ATOM 1659 O O . LEU B 1 90 ? -3.908 -4.328 -1.54 1 97.38 90 LEU B O 1
ATOM 1663 N N . SER B 1 91 ? -5.293 -2.822 -0.656 1 97.5 91 SER B N 1
ATOM 1664 C CA . SER B 1 91 ? -5.812 -3.797 0.298 1 97.5 91 SER B CA 1
ATOM 1665 C C . SER B 1 91 ? -6.488 -4.961 -0.415 1 97.5 91 SER B C 1
ATOM 1667 O O . SER B 1 91 ? -6.277 -6.125 -0.056 1 97.5 91 SER B O 1
ATOM 1669 N N . ILE B 1 92 ? -7.281 -4.695 -1.375 1 96.75 92 ILE B N 1
ATOM 1670 C CA . ILE B 1 92 ? -7.973 -5.734 -2.131 1 96.75 92 ILE B CA 1
ATOM 1671 C C . ILE B 1 92 ? -6.953 -6.594 -2.881 1 96.75 92 ILE B C 1
ATOM 1673 O O . ILE B 1 92 ? -7.004 -7.824 -2.82 1 96.75 92 ILE B O 1
ATOM 1677 N N . VAL B 1 93 ? -6.016 -5.938 -3.559 1 97.12 93 VAL B N 1
ATOM 1678 C CA . VAL B 1 93 ? -5.027 -6.637 -4.375 1 97.12 93 VAL B CA 1
ATOM 1679 C C . VAL B 1 93 ? -4.18 -7.547 -3.492 1 97.12 93 VAL B C 1
ATOM 1681 O O . VAL B 1 93 ? -4.07 -8.75 -3.752 1 97.12 93 VAL B O 1
ATOM 1684 N N . MET B 1 94 ? -3.654 -7.023 -2.426 1 97.75 94 MET B N 1
ATOM 1685 C CA . MET B 1 94 ? -2.754 -7.77 -1.55 1 97.75 94 MET B CA 1
ATOM 1686 C C . MET B 1 94 ? -3.496 -8.898 -0.841 1 97.75 94 MET B C 1
ATOM 1688 O O . MET B 1 94 ? -2.916 -9.953 -0.564 1 97.75 94 MET B O 1
ATOM 1692 N N . LYS B 1 95 ? -4.727 -8.68 -0.547 1 97.5 95 LYS B N 1
ATOM 1693 C CA . LYS B 1 95 ? -5.566 -9.727 0.021 1 97.5 95 LYS B CA 1
ATOM 1694 C C . LYS B 1 95 ? -5.633 -10.938 -0.903 1 97.5 95 LYS B C 1
ATOM 1696 O O . LYS B 1 95 ? -5.434 -12.07 -0.462 1 97.5 95 LYS B O 1
ATOM 1701 N N . HIS B 1 96 ? -5.898 -10.773 -2.115 1 97.31 96 HIS B N 1
ATOM 1702 C CA . HIS B 1 96 ? -6.102 -11.883 -3.047 1 97.31 96 HIS B CA 1
ATOM 1703 C C . HIS B 1 96 ? -4.773 -12.516 -3.443 1 97.31 96 HIS B C 1
ATOM 1705 O O . HIS B 1 96 ? -4.68 -13.742 -3.564 1 97.31 96 HIS B O 1
ATOM 1711 N N . ILE B 1 97 ? -3.723 -11.68 -3.658 1 96.69 97 ILE B N 1
ATOM 1712 C CA . ILE B 1 97 ? -2.41 -12.195 -4.023 1 96.69 97 ILE B CA 1
ATOM 1713 C C . ILE B 1 97 ? -1.874 -13.086 -2.902 1 96.69 97 ILE B C 1
ATOM 1715 O O . ILE B 1 97 ? -1.24 -14.109 -3.162 1 96.69 97 ILE B O 1
ATOM 1719 N N . SER B 1 98 ? -2.164 -12.75 -1.693 1 96.38 98 SER B N 1
ATOM 1720 C CA . SER B 1 98 ? -1.639 -13.477 -0.542 1 96.38 98 SER B CA 1
ATOM 1721 C C . SER B 1 98 ? -2.191 -14.898 -0.484 1 96.38 98 SER B C 1
ATOM 1723 O O . SER B 1 98 ? -1.681 -15.734 0.26 1 96.38 98 SER B O 1
ATOM 1725 N N . ARG B 1 99 ? -3.211 -15.227 -1.22 1 96.62 99 ARG B N 1
ATOM 1726 C CA . ARG B 1 99 ? -3.863 -16.531 -1.206 1 96.62 99 ARG B CA 1
ATOM 1727 C C . ARG B 1 99 ? -3.227 -17.469 -2.223 1 96.62 99 ARG B C 1
ATOM 1729 O O . ARG B 1 99 ? -3.529 -18.672 -2.242 1 96.62 99 ARG B O 1
ATOM 1736 N N . ILE B 1 100 ? -2.381 -16.875 -3.088 1 97.12 100 ILE B N 1
ATOM 1737 C CA . ILE B 1 100 ? -1.731 -17.672 -4.121 1 97.12 100 ILE B CA 1
ATOM 1738 C C . ILE B 1 100 ? -0.693 -18.594 -3.488 1 97.12 100 ILE B C 1
ATOM 1740 O O . ILE B 1 100 ? 0.11 -18.156 -2.658 1 97.12 100 ILE B O 1
ATOM 1744 N N . GLU B 1 101 ? -0.765 -19.891 -3.809 1 95.69 101 GLU B N 1
ATOM 1745 C CA . GLU B 1 101 ? 0.321 -20.797 -3.461 1 95.69 101 GLU B CA 1
ATOM 1746 C C . GLU B 1 101 ? 1.483 -20.672 -4.441 1 95.69 101 GLU B C 1
ATOM 1748 O O . GLU B 1 101 ? 1.527 -21.375 -5.453 1 95.69 101 GLU B O 1
ATOM 1753 N N . LEU B 1 102 ? 2.451 -19.859 -4.082 1 95.56 102 LEU B N 1
ATOM 1754 C CA . LEU B 1 102 ? 3.545 -19.547 -4.996 1 95.56 102 LEU B CA 1
ATOM 1755 C C . LEU B 1 102 ? 4.504 -20.719 -5.121 1 95.56 102 LEU B C 1
ATOM 1757 O O . LEU B 1 102 ? 4.801 -21.391 -4.129 1 95.56 102 LEU B O 1
ATOM 1761 N N . ASP B 1 103 ? 5.031 -20.859 -6.309 1 90.31 103 ASP B N 1
ATOM 1762 C CA . ASP B 1 103 ? 6.074 -21.844 -6.582 1 90.31 103 ASP B CA 1
ATOM 1763 C C . ASP B 1 103 ? 7.461 -21.25 -6.336 1 90.31 103 ASP B C 1
ATOM 1765 O O . ASP B 1 103 ? 7.672 -20.062 -6.516 1 90.31 103 ASP B O 1
#

Secondary structure (DSSP, 8-state):
--HHHHHHHHHHHHHS--SSSSBTTEEEEEEETTS-BTTSTT--GGGEEEEEEEETTEEEEEEESSSSEEEEEEES-EEGGGHHHHHHHHHHHHHHHTTS---/--HHHHHHHHHHHHHS--SSSS-SSEEEEEEETTS-BTTSTT--GGGEEEEEEEETTEEEEEEESSSSEEEEEEES-EEGGGHHHHHHHHHHHHHHHTTS---

Sequence (206 aa):
MNENFLSMFKELNRKYPDDYGSIEGLRIDAVDLKGNYDDDDKFDETLLDKLRIYYKEQIITITRYDRDNWEIEDYAYLKFEDFREIGKILSIVMKHISRIELDMNENFLSMFKELNRKYPDDYGSIEGLRIDAVDLKGNYDDDDKFDETLLDKLRIYYKEQIITITRYDRDNWEIEDYAYLKFEDFREIGKILSIVMKHISRIELD

Foldseek 3Di:
DPVLVVVLVVVCCVVQPPPPPAGQFWDKWWAFPVGDIPVDPPDDLLRTAKMWITHRNKIWIWGDPDDVDIDIDIDPDDDPVCVVVVVVSCVSSCVSSVPRNHD/DVVLVVVLVVVCCVVQVDPPPAGCFWDKWWAFPVGDIPPDPPDDLLRTAKMWITHNNKIWIWGDPDDVDIDIDIDPDDDPVCVVVVVVSCVSSCVSSVPRNHD

Nearest PDB structures (foldseek):
  7mso-assembly1_A  TM=2.775E-01  e=8.066E-01  Homo sapiens
  4whh-assembly1_A  TM=2.536E-01  e=8.564E-01  Homo sapiens
  4o9w-assembly1_A  TM=2.790E-01  e=1.559E+00  Homo sapiens
  7mx1-assembly1_A  TM=2.627E-01  e=1.383E+00  Homo sapiens
  3azw-assembly2_B  TM=3.810E-01  e=6.183E+00  Clostridium botulinum

Radius of gyration: 17.32 Å; Cα contacts (8 Å, |Δi|>4): 396; chains: 2; bounding box: 34×45×47 Å